Protein AF-A0A7K1G6Q5-F1 (afdb_monomer_lite)

Structure (mmCIF, N/CA/C/O backbone):
data_AF-A0A7K1G6Q5-F1
#
_entry.id   AF-A0A7K1G6Q5-F1
#
loop_
_atom_site.group_PDB
_atom_site.id
_atom_site.type_symbol
_atom_site.label_atom_id
_atom_site.label_alt_id
_atom_site.label_comp_id
_atom_site.label_asym_id
_atom_site.label_entity_id
_atom_site.label_seq_id
_atom_site.pdbx_PDB_ins_code
_atom_site.Cartn_x
_atom_site.Cartn_y
_atom_site.Cartn_z
_atom_site.occupancy
_atom_site.B_iso_or_equiv
_atom_site.auth_seq_id
_atom_site.auth_comp_id
_atom_site.auth_asym_id
_atom_site.auth_atom_id
_atom_site.pdbx_PDB_model_num
ATOM 1 N N . MET A 1 1 ? -13.515 10.019 -10.615 1.00 57.94 1 MET A N 1
ATOM 2 C CA . MET A 1 1 ? -12.622 8.848 -10.776 1.00 57.94 1 MET A CA 1
ATOM 3 C C . MET A 1 1 ? -11.415 9.187 -11.643 1.00 57.94 1 MET A C 1
ATOM 5 O O . MET A 1 1 ? -10.307 8.760 -11.333 1.00 57.94 1 MET A O 1
ATOM 9 N N . GLU A 1 2 ? -11.636 9.999 -12.683 1.00 61.19 2 GLU A N 1
ATOM 10 C CA . GLU A 1 2 ? -10.638 10.406 -13.676 1.00 61.19 2 GLU A CA 1
ATOM 11 C C . GLU A 1 2 ? -9.309 10.885 -13.096 1.00 61.19 2 GLU A C 1
ATOM 13 O O . GLU A 1 2 ? -8.302 10.373 -13.534 1.00 61.19 2 GLU A O 1
ATOM 18 N N . ASP A 1 3 ? -9.234 11.749 -12.082 1.00 70.31 3 ASP A N 1
ATOM 19 C CA . ASP A 1 3 ? -7.919 12.274 -11.648 1.00 70.31 3 ASP A CA 1
ATOM 20 C C . ASP A 1 3 ? -6.952 11.231 -11.054 1.00 70.31 3 ASP A C 1
ATOM 22 O O . ASP A 1 3 ? -5.732 11.401 -11.128 1.00 70.31 3 ASP A O 1
ATOM 26 N N . LEU A 1 4 ? -7.482 10.161 -10.444 1.00 72.62 4 LEU A N 1
ATOM 27 C CA . LEU A 1 4 ? -6.664 9.083 -9.870 1.00 72.62 4 LEU A CA 1
ATOM 28 C C . LEU A 1 4 ? -6.287 8.039 -10.931 1.00 72.62 4 LEU A C 1
ATOM 30 O O . LEU A 1 4 ? -5.155 7.557 -10.937 1.00 72.62 4 LEU A O 1
ATOM 34 N N . ILE A 1 5 ? -7.237 7.729 -11.818 1.00 75.31 5 ILE A N 1
ATOM 35 C CA . ILE A 1 5 ? -7.072 6.781 -12.929 1.00 75.31 5 ILE A CA 1
ATOM 36 C C . ILE A 1 5 ? -6.206 7.394 -14.038 1.00 75.31 5 ILE A C 1
ATOM 38 O O . ILE A 1 5 ? -5.373 6.720 -14.643 1.00 75.31 5 ILE A O 1
ATOM 42 N N . ASN A 1 6 ? -6.352 8.692 -14.288 1.00 78.25 6 ASN A N 1
ATOM 43 C CA . ASN A 1 6 ? -5.558 9.417 -15.261 1.00 78.25 6 ASN A CA 1
ATOM 44 C C . ASN A 1 6 ? -4.098 9.381 -14.820 1.00 78.25 6 ASN A C 1
ATOM 46 O O . ASN A 1 6 ? -3.723 9.773 -13.710 1.00 78.25 6 ASN A O 1
ATOM 50 N N . GLU A 1 7 ? -3.266 8.910 -15.744 1.00 84.19 7 GLU A N 1
ATOM 51 C CA . GLU A 1 7 ? -1.842 8.665 -15.548 1.00 84.19 7 GLU A CA 1
ATOM 52 C C . GLU A 1 7 ? -1.493 7.453 -14.674 1.00 84.19 7 GLU A C 1
ATOM 54 O O . GLU A 1 7 ? -0.316 7.309 -14.348 1.00 84.19 7 GLU A O 1
ATOM 59 N N . SER A 1 8 ? -2.419 6.549 -14.333 1.00 92.25 8 SER A N 1
ATOM 60 C CA . SER A 1 8 ? -2.036 5.204 -13.885 1.00 92.25 8 SER A CA 1
ATOM 61 C C . SER A 1 8 ? -1.547 4.361 -15.070 1.00 92.25 8 SER A C 1
ATOM 63 O O . SER A 1 8 ? -1.706 4.719 -16.242 1.00 92.25 8 SER A O 1
ATOM 65 N N . TYR A 1 9 ? -0.858 3.258 -14.792 1.00 96.00 9 TYR A N 1
ATOM 66 C CA . TYR A 1 9 ? -0.716 2.200 -15.785 1.00 96.00 9 TYR A CA 1
ATOM 67 C C . TYR A 1 9 ? -2.031 1.425 -15.884 1.00 96.00 9 TYR A C 1
ATOM 69 O O . TYR A 1 9 ? -2.777 1.336 -14.907 1.00 96.00 9 TYR A O 1
ATOM 77 N N . GLU A 1 10 ? -2.289 0.860 -17.060 1.00 95.81 10 GLU A N 1
ATOM 78 C CA . GLU A 1 10 ? -3.257 -0.224 -17.203 1.00 95.81 10 GLU A CA 1
ATOM 79 C C . GLU A 1 10 ? -2.768 -1.426 -16.392 1.00 95.81 10 GLU A C 1
ATOM 81 O O . GLU A 1 10 ? -1.566 -1.721 -16.369 1.00 95.81 10 GLU A O 1
ATOM 86 N N . PHE A 1 11 ? -3.697 -2.089 -15.715 1.00 96.88 11 PHE A N 1
ATOM 87 C CA . PHE A 1 11 ? -3.431 -3.243 -14.873 1.00 96.88 11 PHE A CA 1
ATOM 88 C C . PHE A 1 11 ? -4.478 -4.326 -15.123 1.00 96.88 11 PHE A C 1
ATOM 90 O O . PHE A 1 11 ? -5.583 -4.045 -1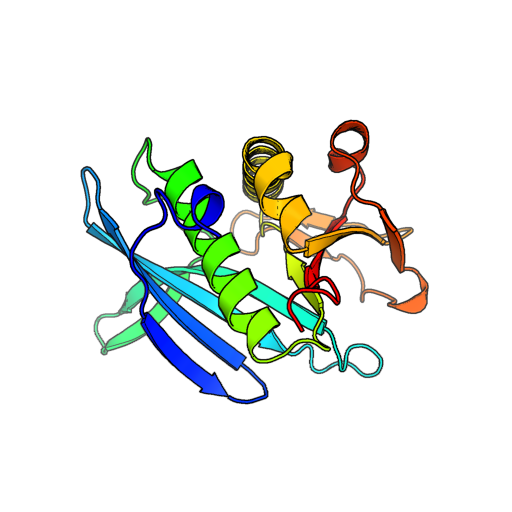5.584 1.00 96.88 11 PHE A O 1
ATOM 97 N N . GLU A 1 12 ? -4.125 -5.558 -14.789 1.00 97.38 12 GLU A N 1
ATOM 98 C CA . GLU A 1 12 ? -4.996 -6.724 -14.866 1.00 97.38 12 GLU A CA 1
ATOM 99 C C . GLU A 1 12 ? -5.100 -7.363 -13.483 1.00 97.38 12 GLU A C 1
ATOM 101 O O . GLU A 1 12 ? -4.094 -7.516 -12.786 1.00 97.38 12 GLU A O 1
ATOM 106 N N . GLN A 1 13 ? -6.308 -7.750 -13.075 1.00 96.75 13 GLN A N 1
ATOM 107 C CA . GLN A 1 13 ? -6.494 -8.595 -11.900 1.00 96.75 13 GLN A CA 1
ATOM 108 C C . GLN A 1 13 ? -6.172 -10.043 -12.282 1.00 96.75 13 GLN A C 1
ATOM 110 O O . GLN A 1 13 ? -6.939 -10.691 -12.987 1.00 96.75 13 GLN A O 1
ATOM 115 N N . VAL A 1 14 ? -5.033 -10.545 -11.810 1.00 94.94 14 VAL A N 1
ATOM 116 C CA . VAL A 1 14 ? -4.523 -11.884 -12.165 1.00 94.94 14 VAL A CA 1
ATOM 117 C C . VAL A 1 14 ? -4.897 -12.956 -11.142 1.00 94.94 14 VAL A C 1
ATOM 119 O O . VAL A 1 14 ? -4.682 -14.144 -11.369 1.00 94.94 14 VAL A O 1
ATOM 122 N N . ASP A 1 15 ? -5.418 -12.544 -9.986 1.00 92.38 15 ASP A N 1
ATOM 123 C CA . ASP A 1 15 ? -5.864 -13.432 -8.917 1.00 92.38 15 ASP A CA 1
ATOM 124 C C . ASP A 1 15 ? -6.890 -12.708 -8.044 1.00 92.38 15 ASP A C 1
ATOM 126 O O . ASP A 1 15 ? -6.672 -11.554 -7.662 1.00 92.38 15 ASP A O 1
ATOM 130 N N . ASN A 1 16 ? -7.985 -13.384 -7.708 1.00 91.56 16 ASN A N 1
ATOM 131 C CA . ASN A 1 16 ? -9.035 -12.842 -6.859 1.00 91.56 16 ASN A CA 1
ATOM 132 C C . ASN A 1 16 ? -9.608 -13.932 -5.950 1.00 91.56 16 ASN A C 1
ATOM 134 O O . ASN A 1 16 ? -10.453 -14.735 -6.348 1.00 91.56 16 ASN A O 1
ATOM 138 N N . ASN A 1 17 ? -9.132 -13.956 -4.711 1.00 90.06 17 ASN A N 1
ATOM 139 C CA . ASN A 1 17 ? -9.557 -14.872 -3.668 1.00 90.06 17 ASN A CA 1
ATOM 140 C C . ASN A 1 17 ? -9.936 -14.074 -2.404 1.00 90.06 17 ASN A C 1
ATOM 142 O O . ASN A 1 17 ? -9.280 -13.079 -2.094 1.00 90.06 17 ASN A O 1
ATOM 146 N N . PRO A 1 18 ? -10.917 -14.526 -1.597 1.00 85.94 18 PRO A N 1
ATOM 147 C CA . PRO A 1 18 ? -11.271 -13.870 -0.331 1.00 85.94 1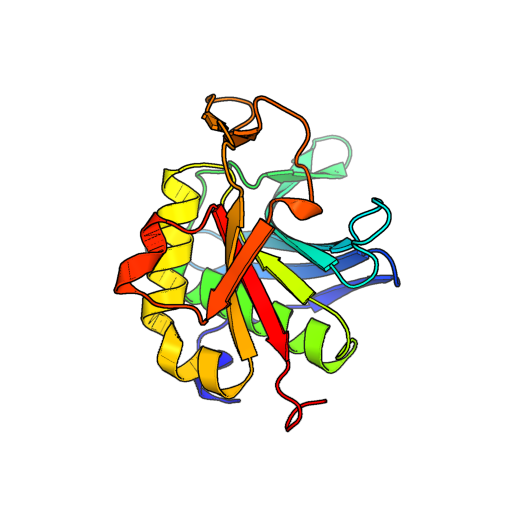8 PRO A CA 1
ATOM 148 C C . PRO A 1 18 ? -10.104 -13.611 0.640 1.00 85.94 18 PRO A C 1
ATOM 150 O O . PRO A 1 18 ? -10.203 -12.753 1.515 1.00 85.94 18 PRO A O 1
ATOM 153 N N . LEU A 1 19 ? -9.008 -14.368 0.533 1.00 92.12 19 LEU A N 1
ATOM 154 C CA . LEU A 1 19 ? -7.813 -14.200 1.365 1.00 92.12 19 LEU A CA 1
ATOM 155 C C . LEU A 1 19 ? -6.708 -13.382 0.689 1.00 92.12 19 LEU A C 1
ATOM 157 O O . LEU A 1 19 ? -5.821 -12.874 1.380 1.00 92.12 19 LEU A O 1
ATOM 161 N N . HIS A 1 20 ? -6.714 -13.286 -0.640 1.00 93.69 20 HIS A N 1
ATOM 162 C CA . HIS A 1 20 ? -5.703 -12.549 -1.384 1.00 93.69 20 HIS A CA 1
ATOM 163 C C . HIS A 1 20 ? -6.168 -12.144 -2.785 1.00 93.69 20 HIS A C 1
ATOM 165 O O . HIS A 1 20 ? -6.783 -12.925 -3.498 1.00 93.69 20 HIS A O 1
ATOM 171 N N . THR A 1 21 ? -5.763 -10.956 -3.216 1.00 96.81 21 THR A N 1
ATOM 172 C CA . THR A 1 21 ? -6.003 -10.436 -4.567 1.00 96.81 21 THR A CA 1
ATOM 173 C C . THR A 1 21 ? -4.680 -9.952 -5.146 1.00 96.81 21 THR A C 1
ATOM 175 O O . THR A 1 21 ? -3.851 -9.390 -4.420 1.00 96.81 21 THR A O 1
ATOM 178 N N . LYS A 1 22 ? -4.448 -10.173 -6.441 1.00 96.75 22 LYS A N 1
ATOM 179 C CA . LYS A 1 22 ? -3.242 -9.709 -7.135 1.00 96.75 22 LYS A CA 1
ATOM 180 C C . LYS A 1 22 ? -3.611 -8.918 -8.377 1.00 96.75 22 LYS A C 1
ATOM 182 O O . LYS A 1 22 ? -4.496 -9.316 -9.130 1.00 96.75 22 LYS A O 1
ATOM 187 N N . TYR A 1 23 ? -2.861 -7.849 -8.603 1.00 97.81 23 TYR A N 1
ATOM 188 C CA . TYR A 1 23 ? -2.929 -7.057 -9.823 1.00 97.81 23 TYR A CA 1
ATOM 189 C C . TYR A 1 23 ? -1.548 -6.954 -10.440 1.00 97.81 23 TYR A C 1
ATOM 191 O O . TYR A 1 23 ? -0.594 -6.631 -9.729 1.00 97.81 23 TYR A O 1
ATOM 199 N N . ASP A 1 24 ? -1.463 -7.156 -11.747 1.00 97.38 24 ASP A N 1
ATOM 200 C CA . ASP A 1 24 ? -0.232 -6.995 -12.505 1.00 97.38 24 ASP A CA 1
ATOM 201 C C . ASP A 1 24 ? -0.322 -5.803 -13.438 1.00 97.38 24 ASP A C 1
ATOM 203 O O . ASP A 1 24 ? -1.363 -5.509 -14.020 1.00 97.38 24 ASP A O 1
ATOM 207 N N . PHE A 1 25 ? 0.797 -5.107 -13.587 1.00 97.44 25 PHE A N 1
ATOM 208 C CA . PHE A 1 25 ? 0.936 -4.043 -14.564 1.00 97.44 25 PHE A CA 1
ATOM 209 C C . PHE A 1 25 ? 2.372 -3.960 -15.065 1.00 97.44 25 PHE A C 1
ATOM 211 O O . PHE A 1 25 ? 3.333 -4.341 -14.387 1.00 97.44 25 PHE A O 1
ATOM 218 N N . LEU A 1 26 ? 2.525 -3.409 -16.264 1.00 96.56 26 LEU A N 1
ATOM 219 C CA . LEU A 1 26 ? 3.829 -3.194 -16.870 1.00 96.56 26 LEU A CA 1
ATOM 220 C C . LEU A 1 26 ? 4.246 -1.732 -16.704 1.00 96.56 26 LEU A C 1
ATOM 222 O O . LEU A 1 26 ? 3.690 -0.841 -17.346 1.00 96.56 26 LEU A O 1
ATOM 226 N N . SER A 1 27 ? 5.258 -1.481 -15.870 1.00 95.81 27 SER A N 1
ATOM 227 C CA . SER A 1 27 ? 5.900 -0.165 -15.791 1.00 95.81 27 SER A CA 1
ATOM 228 C C . SER A 1 27 ? 6.717 0.063 -17.062 1.00 95.81 27 SER A C 1
ATOM 230 O O . SER A 1 27 ? 7.691 -0.648 -17.317 1.00 95.81 27 SER A O 1
ATOM 232 N N . LYS A 1 28 ? 6.293 1.036 -17.875 1.00 93.50 28 LYS A N 1
ATOM 233 C CA . LYS A 1 28 ? 6.897 1.373 -19.171 1.00 93.50 28 LYS A CA 1
ATOM 234 C C . LYS A 1 28 ? 7.642 2.705 -19.066 1.00 93.50 28 LYS A C 1
ATOM 236 O O . LYS A 1 28 ? 7.024 3.754 -18.903 1.00 93.50 28 LYS A O 1
ATOM 241 N N . GLY A 1 29 ? 8.963 2.651 -19.191 1.00 90.38 29 GLY A N 1
ATOM 242 C CA . GLY A 1 29 ? 9.850 3.810 -19.298 1.00 90.38 29 GLY A CA 1
ATOM 243 C C . GLY A 1 29 ? 11.042 3.468 -20.186 1.00 90.38 29 GLY A C 1
ATOM 244 O O . GLY A 1 29 ? 10.860 2.893 -21.254 1.00 90.38 29 GLY A O 1
ATOM 245 N N . GLU A 1 30 ? 12.263 3.754 -19.730 1.00 91.69 30 GLU A N 1
ATOM 246 C CA . GLU A 1 30 ? 13.489 3.257 -20.384 1.00 91.69 30 GLU A CA 1
ATOM 247 C C . GLU A 1 30 ? 13.549 1.721 -20.386 1.00 91.69 30 GLU A C 1
ATOM 249 O O . GLU A 1 30 ? 14.168 1.110 -21.255 1.00 91.69 30 GLU A O 1
ATOM 254 N N . LYS A 1 31 ? 12.881 1.096 -19.409 1.00 92.56 31 LYS A N 1
ATOM 255 C CA . LYS A 1 31 ? 12.716 -0.350 -19.277 1.00 92.56 31 LYS A CA 1
ATOM 256 C C . LYS A 1 31 ? 11.240 -0.716 -19.194 1.00 92.56 31 LYS A C 1
ATOM 258 O O . LYS A 1 31 ? 10.408 0.085 -18.756 1.00 92.56 31 LYS A O 1
ATOM 263 N N . GLN A 1 32 ? 10.945 -1.962 -19.544 1.00 93.75 32 GLN A N 1
ATOM 264 C CA . GLN A 1 32 ? 9.670 -2.608 -19.256 1.00 93.75 32 GLN A CA 1
ATOM 265 C C . GLN A 1 32 ? 9.841 -3.480 -18.011 1.00 93.75 32 GLN A C 1
ATOM 267 O O . GLN A 1 32 ? 10.581 -4.459 -18.041 1.00 93.75 32 GLN A O 1
ATOM 272 N N . ILE A 1 33 ? 9.215 -3.084 -16.903 1.00 94.25 33 ILE A N 1
ATOM 273 C CA . ILE A 1 33 ? 9.388 -3.735 -15.600 1.00 94.25 33 ILE A CA 1
ATOM 274 C C . ILE A 1 33 ? 8.028 -4.276 -15.149 1.00 94.25 33 ILE A C 1
ATOM 276 O O . ILE A 1 33 ? 7.153 -3.471 -14.808 1.00 94.25 33 ILE A O 1
ATOM 280 N N . PRO A 1 34 ? 7.819 -5.605 -15.143 1.00 95.12 34 PRO A N 1
ATOM 281 C CA . PRO A 1 34 ? 6.587 -6.188 -14.635 1.00 95.12 34 PRO A CA 1
ATOM 282 C C . PRO A 1 34 ? 6.508 -5.980 -13.121 1.00 95.12 34 PRO A C 1
ATOM 284 O O . PRO A 1 34 ? 7.479 -6.184 -12.382 1.00 95.12 34 PRO A O 1
ATOM 287 N N . LYS A 1 35 ? 5.352 -5.520 -12.652 1.00 95.94 35 LYS A N 1
ATOM 288 C CA . LYS A 1 35 ? 5.101 -5.201 -11.248 1.00 95.94 35 LYS A CA 1
ATOM 289 C C . LYS A 1 35 ? 3.795 -5.834 -10.805 1.00 95.94 35 LYS A C 1
ATOM 291 O O . LYS A 1 35 ? 2.841 -5.877 -11.573 1.00 95.94 35 LYS A O 1
ATOM 296 N N . ARG A 1 36 ? 3.770 -6.268 -9.547 1.00 96.38 36 ARG A N 1
ATOM 297 C CA . ARG A 1 36 ? 2.601 -6.870 -8.906 1.00 96.38 36 ARG A CA 1
ATOM 298 C C . ARG A 1 36 ? 2.223 -6.083 -7.668 1.00 96.38 36 ARG A C 1
ATOM 300 O O . ARG A 1 36 ? 3.086 -5.775 -6.843 1.00 96.38 36 ARG A O 1
ATOM 307 N N . ILE A 1 37 ? 0.937 -5.796 -7.533 1.00 96.75 37 ILE A N 1
ATOM 308 C CA . ILE A 1 37 ? 0.294 -5.443 -6.273 1.00 96.75 37 ILE A CA 1
ATOM 309 C C . ILE A 1 37 ? -0.269 -6.735 -5.689 1.00 96.75 37 ILE A C 1
ATOM 311 O O . ILE A 1 37 ? -0.960 -7.477 -6.381 1.00 96.75 37 ILE A O 1
ATOM 315 N N . ALA A 1 38 ? 0.024 -7.009 -4.423 1.00 96.00 38 ALA A N 1
ATOM 316 C CA . ALA A 1 38 ? -0.521 -8.140 -3.690 1.00 96.00 38 ALA A CA 1
ATOM 317 C C . ALA A 1 38 ? -1.259 -7.621 -2.455 1.00 96.00 38 ALA A C 1
ATOM 319 O O . ALA A 1 38 ? -0.650 -7.038 -1.557 1.00 96.00 38 ALA A O 1
ATOM 320 N N . ILE A 1 39 ? -2.567 -7.852 -2.417 1.00 97.38 39 ILE A N 1
ATOM 321 C CA . ILE A 1 39 ? -3.428 -7.556 -1.277 1.00 97.38 39 ILE A CA 1
ATOM 322 C C . ILE A 1 39 ? -3.644 -8.863 -0.531 1.00 97.38 39 ILE A C 1
ATOM 324 O O . ILE A 1 39 ? -4.114 -9.831 -1.122 1.00 97.38 39 ILE A O 1
ATOM 328 N N . ARG A 1 40 ? -3.261 -8.931 0.744 1.00 96.88 40 ARG A N 1
ATOM 329 C CA . ARG A 1 40 ? -3.325 -10.172 1.534 1.00 96.88 40 ARG A CA 1
ATOM 330 C C . ARG A 1 40 ? -4.017 -9.942 2.858 1.00 96.88 40 ARG A C 1
ATOM 332 O O . ARG A 1 40 ? -3.635 -9.038 3.595 1.00 96.88 40 ARG A O 1
ATOM 339 N N . LYS A 1 41 ? -4.994 -10.780 3.181 1.00 97.19 41 LYS A N 1
ATOM 340 C CA . LYS A 1 41 ? -5.699 -10.720 4.458 1.00 97.19 41 LYS A CA 1
ATOM 341 C C . LYS A 1 41 ? -4.750 -11.027 5.615 1.00 97.19 41 LYS A C 1
ATOM 343 O O . LYS A 1 41 ? -3.937 -11.948 5.517 1.00 97.19 41 LYS A O 1
ATOM 348 N N . TYR A 1 42 ? -4.868 -10.286 6.713 1.00 94.75 42 TYR A N 1
ATOM 349 C CA . TYR A 1 42 ? -4.169 -10.644 7.945 1.00 94.75 42 TYR A CA 1
ATOM 350 C C . TYR A 1 42 ? -4.806 -11.900 8.566 1.00 94.75 42 TYR A C 1
ATOM 352 O O . TYR A 1 42 ? -6.026 -11.944 8.720 1.00 94.75 42 TYR A O 1
ATOM 360 N N . PRO A 1 43 ? -4.017 -12.931 8.923 1.00 92.94 43 PRO A N 1
ATOM 361 C CA . PRO A 1 43 ? -4.553 -14.149 9.533 1.00 92.94 43 PRO A CA 1
ATOM 362 C C . PRO A 1 43 ? -4.844 -14.008 11.035 1.00 92.94 43 PRO A C 1
ATOM 364 O O . PRO A 1 43 ? -5.408 -14.922 11.629 1.00 92.94 43 PRO A O 1
ATOM 367 N N . GLN A 1 44 ? -4.414 -12.916 11.675 1.00 90.50 44 GLN A N 1
ATOM 368 C CA . GLN A 1 44 ? -4.544 -12.737 13.120 1.00 90.50 44 GLN A CA 1
ATOM 369 C C . GLN A 1 44 ? -5.998 -12.424 13.531 1.00 90.50 44 GLN A C 1
ATOM 371 O O . GLN A 1 44 ? -6.648 -11.610 12.869 1.00 90.50 44 GLN A O 1
ATOM 376 N N . PRO A 1 45 ? -6.494 -12.998 14.646 1.00 89.75 45 PRO A N 1
ATOM 377 C CA . PRO A 1 45 ? -7.775 -12.606 15.236 1.00 89.75 45 PRO A CA 1
ATOM 378 C C . PRO A 1 45 ? -7.835 -11.104 15.542 1.00 89.75 45 PRO A C 1
ATOM 380 O O . PRO A 1 45 ? -6.833 -10.510 15.943 1.00 89.75 45 PRO A O 1
ATOM 383 N N . GLY A 1 46 ? -9.004 -10.493 15.353 1.00 89.81 46 GLY A N 1
ATOM 384 C CA . GLY A 1 46 ? -9.218 -9.051 15.513 1.00 89.81 46 GLY A CA 1
ATOM 385 C C . GLY A 1 46 ? -8.803 -8.210 14.298 1.00 89.81 46 GLY A C 1
ATOM 386 O O . GLY A 1 46 ? -9.019 -6.996 14.289 1.00 89.81 46 GLY A O 1
ATOM 387 N N . LEU A 1 47 ? -8.22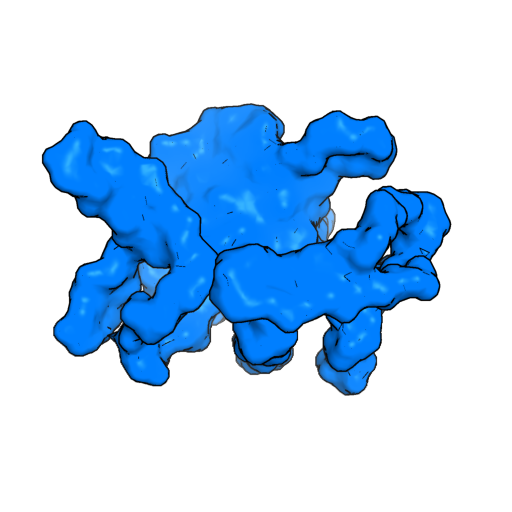4 -8.831 13.262 1.00 93.56 47 LEU A N 1
ATOM 388 C CA . LEU A 1 47 ? -7.836 -8.187 12.005 1.00 93.56 47 LEU A CA 1
ATOM 389 C C . LEU A 1 47 ? -8.643 -8.702 10.799 1.00 93.56 47 LEU A C 1
ATOM 391 O O . LEU A 1 47 ? -8.201 -8.597 9.658 1.00 93.56 47 LEU A O 1
ATOM 395 N N . GLU A 1 48 ? -9.861 -9.207 11.010 1.00 94.88 48 GLU A N 1
ATOM 396 C CA . GLU A 1 48 ? -10.683 -9.871 9.984 1.00 94.88 48 GLU A CA 1
ATOM 397 C C . GLU A 1 48 ? -11.059 -8.960 8.808 1.00 94.88 48 GLU A C 1
ATOM 399 O O . GLU A 1 48 ? -11.377 -9.449 7.720 1.00 94.88 48 GLU A O 1
ATOM 404 N N . ARG A 1 49 ? -11.045 -7.642 9.025 1.00 96.06 49 ARG A N 1
ATOM 405 C CA . ARG A 1 49 ? -11.288 -6.625 7.994 1.00 96.06 49 ARG A CA 1
ATOM 406 C C . ARG A 1 49 ? -10.002 -6.113 7.351 1.00 96.06 49 ARG A C 1
ATOM 408 O O . ARG A 1 49 ? -10.084 -5.417 6.346 1.00 96.06 49 ARG A O 1
ATOM 415 N N . TYR A 1 50 ? -8.835 -6.410 7.914 1.00 97.25 50 TYR A N 1
ATOM 416 C CA . TYR A 1 50 ? -7.578 -5.809 7.492 1.00 97.25 50 TYR A CA 1
ATOM 417 C C . TYR A 1 50 ? -6.870 -6.658 6.439 1.00 97.25 50 TYR A C 1
ATOM 419 O O . TYR A 1 50 ? -6.754 -7.882 6.548 1.00 97.25 50 TYR A O 1
ATOM 427 N N . TYR A 1 51 ? -6.306 -5.969 5.456 1.00 98.12 51 TYR A N 1
ATOM 428 C CA . TYR A 1 51 ? -5.482 -6.554 4.412 1.00 98.12 51 TYR A CA 1
ATOM 429 C C . TYR A 1 51 ? -4.216 -5.725 4.242 1.00 98.12 51 TYR A C 1
ATOM 431 O O . TYR A 1 51 ? -4.259 -4.499 4.243 1.00 98.12 51 TYR A O 1
ATOM 439 N N . ASN A 1 52 ? -3.081 -6.385 4.069 1.00 96.88 52 ASN A N 1
ATOM 440 C CA . ASN A 1 52 ? -1.837 -5.741 3.696 1.00 96.88 52 ASN A CA 1
ATOM 441 C C . ASN A 1 52 ? -1.817 -5.445 2.194 1.00 96.88 52 ASN A C 1
ATOM 443 O O . ASN A 1 52 ? -1.975 -6.366 1.398 1.00 96.88 52 ASN A O 1
ATOM 447 N N . LEU 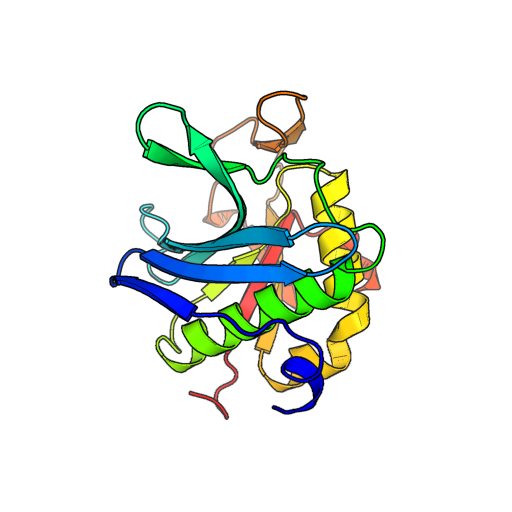A 1 53 ? -1.586 -4.184 1.822 1.00 97.12 53 LEU A N 1
ATOM 448 C CA . LEU A 1 53 ? -1.331 -3.748 0.450 1.00 97.12 53 LEU A CA 1
ATOM 449 C C . LEU A 1 53 ? 0.185 -3.679 0.213 1.00 97.12 53 LEU A C 1
ATOM 451 O O . LEU A 1 53 ? 0.838 -2.692 0.566 1.00 97.12 53 LEU A O 1
ATOM 455 N N . GLY A 1 54 ? 0.740 -4.725 -0.396 1.00 94.19 54 GLY A N 1
ATOM 456 C CA . GLY A 1 54 ? 2.136 -4.783 -0.830 1.00 94.19 54 GLY A CA 1
ATOM 457 C C . GLY A 1 54 ? 2.272 -4.580 -2.338 1.00 94.19 54 GLY A C 1
ATOM 458 O O . GLY A 1 54 ? 1.363 -4.906 -3.100 1.00 94.19 54 GLY A O 1
ATOM 459 N N . PHE A 1 55 ? 3.417 -4.071 -2.798 1.00 94.12 55 PHE A N 1
ATOM 460 C CA . PHE A 1 55 ? 3.749 -4.084 -4.224 1.00 94.12 55 PHE A CA 1
ATOM 461 C C . PHE A 1 55 ? 5.255 -4.179 -4.468 1.00 94.12 55 PHE A C 1
ATOM 463 O O . PHE A 1 55 ? 6.062 -3.693 -3.673 1.00 94.12 55 PHE A O 1
ATOM 470 N N . GLY A 1 56 ? 5.637 -4.760 -5.602 1.00 93.38 56 GLY A N 1
ATOM 471 C CA . GLY A 1 56 ? 7.039 -4.930 -5.967 1.00 93.38 56 GLY A CA 1
ATOM 472 C C . GLY A 1 56 ? 7.235 -5.325 -7.423 1.00 93.38 56 GLY A C 1
ATOM 473 O O . GLY A 1 56 ? 6.281 -5.417 -8.195 1.00 93.38 56 GLY A O 1
ATOM 474 N N . ASN A 1 57 ? 8.494 -5.538 -7.799 1.00 94.25 57 ASN A N 1
ATOM 475 C CA . ASN A 1 57 ? 8.840 -6.064 -9.119 1.00 94.25 57 ASN A CA 1
ATOM 476 C C . ASN A 1 57 ? 8.626 -7.575 -9.141 1.00 94.25 57 ASN A C 1
ATOM 478 O O . ASN A 1 57 ? 8.971 -8.249 -8.168 1.00 94.25 57 ASN A O 1
ATOM 482 N N . ILE A 1 58 ? 8.126 -8.087 -10.261 1.00 93.56 58 ILE A N 1
ATOM 483 C CA . ILE A 1 58 ? 8.031 -9.523 -10.513 1.00 93.56 58 ILE A CA 1
ATOM 484 C C . ILE A 1 58 ? 9.378 -10.008 -11.051 1.00 93.56 58 ILE A C 1
ATOM 486 O O . ILE A 1 58 ? 9.930 -9.423 -11.983 1.00 93.56 58 ILE A O 1
ATOM 490 N N . PHE A 1 59 ? 9.895 -11.081 -10.465 1.00 88.19 59 PHE A N 1
ATOM 491 C CA . PHE A 1 59 ? 11.055 -11.817 -10.949 1.00 88.19 59 PHE A CA 1
ATOM 492 C C . PHE A 1 59 ? 10.646 -13.255 -11.204 1.00 88.19 59 PHE A C 1
ATOM 494 O O . PHE A 1 59 ? 10.034 -13.884 -10.344 1.00 88.19 59 PHE A O 1
ATOM 501 N N . ILE A 1 60 ? 11.016 -13.770 -12.368 1.00 84.44 60 ILE A N 1
ATOM 502 C CA . ILE A 1 60 ? 10.829 -15.171 -12.726 1.00 84.44 60 ILE A CA 1
ATOM 503 C C . ILE A 1 60 ? 12.213 -15.801 -12.712 1.00 84.44 60 ILE A C 1
ATOM 505 O O . ILE A 1 60 ? 13.115 -15.332 -13.411 1.00 84.44 60 ILE A O 1
ATOM 509 N N . ASP A 1 61 ? 12.410 -16.806 -11.864 1.00 85.81 61 ASP A N 1
ATOM 510 C CA . ASP A 1 61 ? 13.679 -17.520 -11.819 1.00 85.81 61 ASP A CA 1
ATOM 511 C C . ASP A 1 61 ? 13.847 -18.459 -13.029 1.00 85.81 61 ASP A C 1
ATOM 513 O O . ASP A 1 61 ? 12.952 -18.642 -13.857 1.00 85.81 61 ASP A O 1
ATOM 517 N N . LYS A 1 62 ? 15.018 -19.092 -13.134 1.00 86.81 62 LYS A N 1
ATOM 518 C CA . LYS A 1 62 ? 15.334 -20.033 -14.224 1.00 86.81 62 LYS A CA 1
ATOM 519 C C . LYS A 1 62 ? 14.411 -21.261 -14.291 1.00 86.81 62 LYS A C 1
ATOM 521 O O . LYS A 1 62 ? 14.415 -21.948 -15.306 1.00 86.81 62 LYS A O 1
ATOM 526 N N . ASN A 1 63 ? 13.677 -21.558 -13.219 1.00 86.81 63 ASN A N 1
ATOM 527 C CA . ASN A 1 63 ? 12.739 -22.673 -13.129 1.00 86.81 63 ASN A CA 1
ATOM 528 C C . ASN A 1 63 ? 11.290 -22.226 -13.395 1.00 86.81 63 ASN A C 1
ATOM 530 O O . ASN A 1 63 ? 10.379 -23.045 -13.296 1.00 86.81 63 ASN A O 1
ATOM 534 N N . GLY A 1 64 ? 11.063 -20.946 -13.710 1.00 81.00 64 GLY A N 1
ATOM 535 C CA . GLY A 1 64 ? 9.729 -20.385 -13.906 1.00 81.00 64 GLY A CA 1
ATOM 536 C C . GLY A 1 64 ? 9.009 -20.013 -12.608 1.00 81.00 64 GLY A C 1
ATOM 537 O O . GLY A 1 64 ? 7.815 -19.731 -12.645 1.00 81.00 64 GLY A O 1
ATOM 538 N N . ILE A 1 65 ? 9.694 -20.012 -11.459 1.00 80.56 65 ILE A N 1
ATOM 539 C CA . ILE A 1 65 ? 9.088 -19.649 -10.176 1.00 80.56 65 ILE A CA 1
ATOM 540 C C . ILE A 1 65 ? 9.048 -18.127 -10.060 1.00 80.56 65 ILE A C 1
ATOM 542 O O . ILE A 1 65 ? 10.077 -17.448 -10.098 1.00 80.56 65 ILE A O 1
ATOM 546 N N . GLU A 1 66 ? 7.840 -17.594 -9.895 1.00 82.00 66 GLU A N 1
ATOM 547 C CA . GLU A 1 66 ? 7.617 -16.171 -9.675 1.00 82.00 66 GLU A CA 1
ATOM 548 C C . GLU A 1 66 ? 7.915 -15.768 -8.228 1.00 82.00 66 GLU A C 1
ATOM 550 O O . GLU A 1 66 ? 7.474 -16.401 -7.266 1.00 82.00 66 GLU A O 1
ATOM 555 N N . SER A 1 67 ? 8.597 -14.640 -8.069 1.00 83.38 67 SER A N 1
ATOM 556 C CA . SER A 1 67 ? 8.795 -13.963 -6.793 1.00 83.38 67 SER A CA 1
ATOM 557 C C . SER A 1 67 ? 8.535 -12.469 -6.944 1.00 83.38 67 SER A C 1
ATOM 559 O O . SER A 1 67 ? 8.737 -11.883 -8.008 1.00 83.38 67 SER A O 1
ATOM 561 N N . ILE A 1 68 ? 8.066 -11.839 -5.868 1.00 86.31 68 ILE A N 1
ATOM 562 C CA . ILE A 1 68 ? 7.897 -10.389 -5.808 1.00 86.31 68 ILE A CA 1
ATOM 563 C C . ILE A 1 68 ? 9.023 -9.847 -4.938 1.00 86.31 68 ILE A C 1
ATOM 565 O O . ILE A 1 68 ? 9.158 -10.257 -3.788 1.00 86.31 68 ILE A O 1
ATOM 569 N N . SER A 1 69 ? 9.803 -8.902 -5.460 1.00 83.62 69 SER A N 1
ATOM 570 C CA . SER A 1 69 ? 10.741 -8.142 -4.633 1.00 83.62 69 SER A CA 1
ATOM 571 C C . SER A 1 69 ? 10.249 -6.717 -4.455 1.00 83.62 69 SER A C 1
ATOM 573 O O . SER A 1 69 ? 10.342 -5.868 -5.350 1.00 83.62 69 SER A O 1
ATOM 575 N N . ASP A 1 70 ? 9.782 -6.437 -3.246 1.00 78.12 70 ASP A N 1
ATOM 576 C CA . ASP A 1 70 ? 9.531 -5.084 -2.762 1.00 78.12 70 ASP A CA 1
ATOM 577 C C . ASP A 1 70 ? 10.813 -4.371 -2.300 1.00 78.12 70 ASP A C 1
ATOM 579 O O . ASP A 1 70 ? 10.743 -3.219 -1.877 1.00 78.12 70 ASP A O 1
ATOM 583 N N . MET A 1 71 ? 11.988 -4.999 -2.445 1.00 78.12 71 MET A N 1
ATOM 584 C CA . MET A 1 71 ? 13.319 -4.438 -2.172 1.00 78.12 71 MET A CA 1
ATOM 585 C C . MET A 1 71 ? 14.061 -4.015 -3.444 1.00 78.12 71 MET A C 1
ATOM 587 O O . MET A 1 71 ? 15.003 -3.224 -3.362 1.00 78.12 71 MET A O 1
ATOM 591 N N . SER A 1 72 ? 13.577 -4.428 -4.622 1.00 78.25 72 SER A N 1
ATOM 592 C CA . SER A 1 72 ? 14.170 -4.080 -5.916 1.00 78.25 72 SER A CA 1
ATOM 593 C C . SER A 1 72 ? 14.437 -2.577 -6.057 1.00 78.25 72 SER A C 1
ATOM 595 O O . SER A 1 72 ? 13.594 -1.725 -5.727 1.00 78.25 72 SER A O 1
ATOM 597 N N . ARG A 1 73 ? 15.636 -2.268 -6.560 1.00 78.81 73 ARG A N 1
ATOM 598 C CA . ARG A 1 73 ? 16.066 -0.924 -6.970 1.00 78.81 73 ARG A CA 1
ATOM 599 C C . ARG A 1 73 ? 15.919 -0.707 -8.476 1.00 78.81 73 ARG A C 1
ATOM 601 O O . ARG A 1 73 ? 16.041 0.431 -8.915 1.00 78.81 73 ARG A O 1
ATOM 608 N N . ASP A 1 74 ? 15.612 -1.757 -9.237 1.00 83.88 74 ASP A N 1
ATOM 609 C CA . ASP A 1 74 ? 15.398 -1.669 -10.677 1.00 83.88 74 ASP A CA 1
ATOM 610 C C . ASP A 1 74 ? 14.030 -1.041 -10.961 1.00 83.88 74 ASP A C 1
ATOM 612 O O . ASP A 1 74 ? 12.987 -1.681 -10.836 1.00 83.88 74 ASP A O 1
ATOM 616 N N . ASN A 1 75 ? 14.024 0.259 -11.234 1.00 86.25 75 ASN A N 1
ATOM 617 C CA . ASN A 1 75 ? 12.827 1.053 -11.484 1.00 86.25 75 ASN A CA 1
ATOM 618 C C . ASN A 1 75 ? 13.123 2.089 -12.571 1.00 86.25 75 ASN A C 1
ATOM 620 O O . ASN A 1 75 ? 14.272 2.493 -12.754 1.00 86.25 75 ASN A O 1
ATOM 624 N N . ASN A 1 76 ? 12.082 2.566 -13.250 1.00 90.38 76 ASN A N 1
ATOM 625 C CA . ASN A 1 76 ? 12.207 3.695 -14.162 1.00 90.38 76 ASN A CA 1
ATOM 626 C C . ASN A 1 76 ? 12.393 4.997 -13.354 1.00 90.38 76 ASN A C 1
ATOM 628 O O . ASN A 1 76 ? 11.735 5.226 -12.339 1.00 90.38 76 ASN A O 1
ATOM 632 N N . LYS A 1 77 ? 13.309 5.874 -13.787 1.00 84.62 77 LYS A N 1
ATOM 633 C CA . LYS A 1 77 ? 13.748 7.047 -13.001 1.00 84.62 77 LYS A CA 1
ATOM 634 C C . LYS A 1 77 ? 12.618 8.033 -12.664 1.00 84.62 77 LYS A C 1
ATOM 636 O O . LYS A 1 77 ? 12.626 8.624 -11.587 1.00 84.62 77 LYS A O 1
ATOM 641 N N . ASN A 1 78 ? 11.645 8.186 -13.561 1.00 85.25 78 ASN A N 1
ATOM 642 C CA . ASN A 1 78 ? 10.622 9.236 -13.491 1.00 85.25 78 ASN A CA 1
ATOM 643 C C . ASN A 1 78 ? 9.185 8.702 -13.384 1.00 85.25 78 ASN A C 1
ATOM 645 O O . ASN A 1 78 ? 8.242 9.474 -13.514 1.00 85.25 78 ASN A O 1
ATOM 649 N N . ASP A 1 79 ? 8.988 7.403 -13.136 1.00 91.06 79 ASP A N 1
ATOM 650 C CA . ASP A 1 79 ? 7.647 6.802 -13.163 1.00 91.06 79 ASP A CA 1
ATOM 651 C C . ASP A 1 79 ? 7.052 6.518 -11.779 1.00 91.06 79 ASP A C 1
ATOM 653 O O . ASP A 1 79 ? 5.908 6.084 -11.667 1.00 91.06 79 ASP A O 1
ATOM 657 N N . LYS A 1 80 ? 7.796 6.805 -10.709 1.00 89.00 80 LYS A N 1
ATOM 658 C CA . LYS A 1 80 ? 7.384 6.536 -9.328 1.00 89.00 80 LYS A CA 1
ATOM 659 C C . LYS A 1 80 ? 5.977 7.058 -9.002 1.00 89.00 80 LYS A C 1
ATOM 661 O O . LYS A 1 80 ? 5.217 6.363 -8.332 1.00 89.00 80 LYS A O 1
ATOM 666 N N . ASN A 1 81 ? 5.634 8.276 -9.430 1.00 88.69 81 ASN A N 1
ATOM 667 C CA . ASN A 1 81 ? 4.310 8.851 -9.159 1.00 88.69 81 ASN A CA 1
ATOM 668 C C . ASN A 1 81 ? 3.206 8.063 -9.871 1.00 88.69 81 ASN A C 1
ATOM 670 O O . ASN A 1 81 ? 2.203 7.737 -9.247 1.00 88.69 81 ASN A O 1
ATOM 674 N N . LYS A 1 82 ? 3.432 7.692 -11.134 1.00 92.44 82 LYS A N 1
ATOM 675 C CA . LYS A 1 82 ? 2.529 6.864 -11.938 1.00 92.44 82 LYS A CA 1
ATOM 676 C C . LYS A 1 82 ? 2.380 5.450 -11.363 1.00 92.44 82 LYS A C 1
ATOM 678 O O . LYS A 1 82 ? 1.265 4.950 -11.242 1.00 92.44 82 LYS A O 1
ATOM 683 N N . VAL A 1 83 ? 3.472 4.841 -10.895 1.00 93.94 83 VAL A N 1
ATOM 684 C CA . VAL A 1 83 ? 3.440 3.573 -10.143 1.00 93.94 83 VAL A CA 1
ATOM 685 C C . VAL A 1 83 ? 2.570 3.700 -8.893 1.00 93.94 83 VAL A C 1
ATOM 687 O O . VAL A 1 83 ? 1.689 2.874 -8.685 1.00 93.94 83 VAL A O 1
ATOM 690 N N . LEU A 1 84 ? 2.766 4.738 -8.073 1.00 92.94 84 LEU A N 1
ATOM 691 C CA . LEU A 1 84 ? 1.972 4.923 -6.854 1.00 92.94 84 LEU A CA 1
ATOM 692 C C . LEU A 1 84 ? 0.498 5.226 -7.150 1.00 92.94 84 LEU A C 1
ATOM 694 O O . LEU A 1 84 ? -0.361 4.655 -6.488 1.00 92.94 84 LEU A O 1
ATOM 698 N N . LYS A 1 85 ? 0.189 6.034 -8.173 1.00 93.31 85 LYS A N 1
ATOM 699 C CA . LYS A 1 85 ? -1.189 6.214 -8.666 1.00 93.31 85 LYS A CA 1
ATOM 700 C C . LYS A 1 85 ? -1.823 4.883 -9.073 1.00 93.31 85 LYS A C 1
ATOM 702 O O . LYS A 1 85 ? -2.961 4.615 -8.705 1.00 93.31 85 LYS A O 1
ATOM 707 N N . THR A 1 86 ? -1.070 4.019 -9.755 1.00 95.88 86 THR A N 1
ATOM 708 C CA . THR A 1 86 ? -1.528 2.669 -10.131 1.00 95.88 86 THR A CA 1
ATOM 709 C C . THR A 1 86 ? -1.840 1.826 -8.897 1.00 95.88 86 THR A C 1
ATOM 711 O O . THR A 1 86 ? -2.906 1.226 -8.826 1.00 95.88 86 THR A O 1
ATOM 714 N N . VAL A 1 87 ? -0.972 1.853 -7.879 1.00 96.12 87 VAL A N 1
ATOM 715 C CA . VAL A 1 87 ? -1.210 1.168 -6.595 1.00 96.12 87 VAL A CA 1
ATOM 716 C C . VAL A 1 87 ? -2.487 1.678 -5.917 1.00 96.12 87 VAL A C 1
ATOM 718 O O . VAL A 1 87 ? -3.298 0.870 -5.472 1.00 96.12 87 VAL A O 1
ATOM 721 N N . PHE A 1 88 ? -2.706 2.996 -5.865 1.00 95.62 88 PHE A N 1
ATOM 722 C CA . PHE A 1 88 ? -3.925 3.572 -5.284 1.00 95.62 88 PHE A CA 1
ATOM 723 C C . PHE A 1 88 ? -5.182 3.279 -6.114 1.00 95.62 88 PHE A C 1
ATOM 725 O O . PHE A 1 88 ? -6.258 3.113 -5.550 1.00 95.62 88 PHE A O 1
ATOM 732 N N . THR A 1 89 ? -5.050 3.160 -7.434 1.00 95.56 89 THR A N 1
ATOM 733 C CA . THR A 1 89 ? -6.157 2.767 -8.316 1.00 95.56 89 THR A CA 1
ATOM 734 C C . THR A 1 89 ? -6.539 1.303 -8.099 1.00 95.56 89 THR A C 1
ATOM 736 O O . THR A 1 89 ? -7.715 1.002 -7.945 1.00 95.56 89 THR A O 1
ATOM 739 N N . CYS A 1 90 ? -5.564 0.399 -7.964 1.00 97.00 90 CYS A N 1
ATOM 740 C CA . CYS A 1 90 ? -5.825 -1.001 -7.603 1.00 97.00 90 CYS A CA 1
ATOM 741 C C . CYS A 1 90 ? -6.429 -1.129 -6.192 1.00 97.00 90 CYS A C 1
ATOM 743 O O . CYS A 1 90 ? -7.267 -1.989 -5.939 1.00 97.00 90 CYS A O 1
ATOM 745 N N . ALA A 1 91 ? -6.016 -0.263 -5.258 1.00 97.12 91 ALA A N 1
ATOM 746 C CA . ALA A 1 91 ? -6.623 -0.182 -3.931 1.00 97.12 91 ALA A CA 1
ATOM 747 C C . ALA A 1 91 ? -8.101 0.241 -4.004 1.00 97.12 91 ALA A C 1
ATOM 749 O O . ALA A 1 91 ? -8.921 -0.303 -3.265 1.00 97.12 91 ALA A O 1
ATOM 750 N N . LEU A 1 92 ? -8.439 1.176 -4.900 1.00 95.62 92 LEU A N 1
ATOM 751 C CA . LEU A 1 92 ? -9.819 1.599 -5.143 1.00 95.62 92 LEU A CA 1
ATOM 752 C C . LEU A 1 92 ? -10.641 0.459 -5.741 1.00 95.62 92 LEU A C 1
ATOM 754 O O . LEU A 1 92 ? -11.725 0.182 -5.242 1.00 95.62 92 LEU A O 1
ATOM 758 N N . ASP A 1 93 ? -10.108 -0.219 -6.756 1.00 95.69 93 ASP A N 1
ATOM 759 C CA . ASP A 1 93 ? -10.752 -1.367 -7.403 1.00 95.69 93 ASP A CA 1
ATOM 760 C C . ASP A 1 93 ? -11.070 -2.485 -6.391 1.00 95.69 93 ASP A C 1
ATOM 762 O O . ASP A 1 93 ? -12.220 -2.908 -6.242 1.00 95.69 93 ASP A O 1
ATOM 766 N N . PHE A 1 94 ? -10.082 -2.870 -5.575 1.00 97.12 94 PHE A N 1
ATOM 767 C CA . PHE A 1 94 ? -10.281 -3.852 -4.509 1.00 97.12 94 PHE A CA 1
ATOM 768 C C . PHE A 1 94 ? -11.330 -3.403 -3.484 1.00 97.12 94 PHE A C 1
ATOM 770 O O . PHE A 1 94 ? -12.223 -4.169 -3.131 1.00 97.12 94 PHE A O 1
ATOM 777 N N . LEU A 1 95 ? -11.238 -2.170 -2.981 1.00 96.81 95 LEU A N 1
ATOM 778 C CA . LEU A 1 95 ? -12.168 -1.704 -1.955 1.00 96.81 95 LEU A CA 1
ATOM 779 C C . LEU A 1 95 ? -13.583 -1.465 -2.502 1.00 96.81 95 LEU A C 1
ATOM 781 O O . LEU A 1 95 ? -14.529 -1.591 -1.737 1.00 96.81 95 LEU A O 1
ATOM 785 N N . SER A 1 96 ? -13.745 -1.211 -3.802 1.00 94.06 96 SER A N 1
ATOM 786 C CA . SER A 1 96 ? -15.064 -1.113 -4.450 1.00 94.06 96 SER A CA 1
ATOM 787 C C . SER A 1 96 ? -15.769 -2.471 -4.521 1.00 94.06 96 SER A C 1
ATOM 789 O O . SER A 1 96 ? -16.988 -2.546 -4.434 1.00 94.06 96 SER A O 1
ATOM 791 N N . THR A 1 97 ? -15.013 -3.567 -4.637 1.00 93.31 97 THR A N 1
ATOM 792 C CA . THR A 1 97 ? -15.570 -4.935 -4.622 1.00 93.31 97 THR A CA 1
ATOM 793 C C . THR A 1 97 ? -15.639 -5.540 -3.219 1.00 93.31 97 THR A C 1
ATOM 795 O O . THR A 1 97 ? -16.387 -6.487 -2.983 1.00 93.31 97 THR A O 1
ATOM 798 N N . SER A 1 98 ? -14.881 -4.988 -2.267 1.00 95.06 98 SER A N 1
ATOM 799 C CA . SER A 1 98 ? -14.810 -5.430 -0.870 1.00 95.06 98 SER A CA 1
ATOM 800 C C . SER A 1 98 ? -14.955 -4.252 0.116 1.00 95.06 98 SER A C 1
ATOM 802 O O . SER A 1 98 ? -14.042 -4.015 0.919 1.00 95.06 98 SER A O 1
ATOM 804 N N . PRO A 1 99 ? -16.104 -3.541 0.126 1.00 95.81 99 PRO A N 1
ATOM 805 C CA . PRO A 1 99 ? -16.281 -2.233 0.781 1.00 95.81 99 PRO A CA 1
ATOM 806 C C . PRO A 1 99 ? -16.147 -2.215 2.306 1.00 95.81 99 PRO A C 1
ATOM 808 O O . PRO A 1 99 ? -15.961 -1.161 2.914 1.00 95.81 99 PRO A O 1
ATOM 811 N N . ASN A 1 100 ? -16.221 -3.380 2.949 1.00 95.69 100 ASN A N 1
ATOM 812 C CA . ASN A 1 100 ? -16.042 -3.510 4.395 1.00 95.69 100 ASN A CA 1
ATOM 813 C C . ASN A 1 100 ? -14.575 -3.715 4.812 1.00 95.69 100 ASN A C 1
ATOM 815 O O . ASN A 1 100 ? -14.287 -3.788 6.011 1.00 95.69 100 ASN A O 1
ATOM 819 N N . SER A 1 101 ? -13.650 -3.821 3.857 1.00 97.50 101 SER A N 1
ATOM 820 C CA . SER A 1 101 ? -12.231 -4.074 4.117 1.00 97.50 101 SER A CA 1
ATOM 821 C C . SER A 1 101 ? -11.448 -2.799 4.440 1.00 97.50 101 SER A C 1
ATOM 823 O O . SER A 1 101 ? -11.853 -1.688 4.110 1.00 97.50 101 S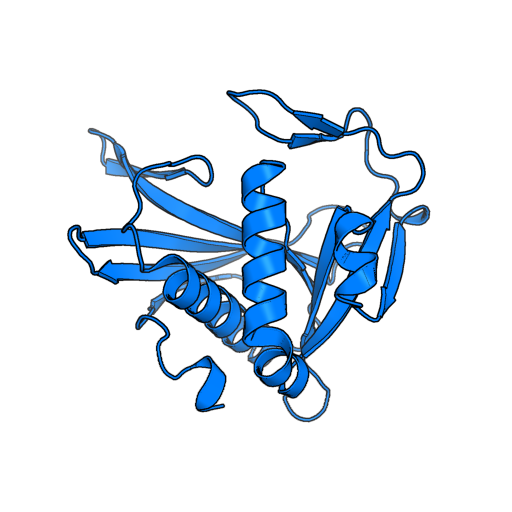ER A O 1
ATOM 825 N N . ILE A 1 102 ? -10.294 -2.980 5.078 1.00 98.12 102 ILE A N 1
ATOM 826 C CA . ILE A 1 102 ? -9.339 -1.936 5.445 1.00 98.12 102 ILE A CA 1
ATOM 827 C C . ILE A 1 102 ? -7.979 -2.326 4.867 1.00 98.12 102 ILE A C 1
ATOM 829 O O . ILE A 1 102 ? -7.402 -3.341 5.258 1.00 98.12 102 ILE A O 1
ATOM 833 N N . LEU A 1 103 ? -7.443 -1.526 3.948 1.00 98.50 103 LEU A N 1
ATOM 834 C CA . LEU A 1 103 ? -6.096 -1.744 3.416 1.00 98.50 103 LEU A CA 1
ATOM 835 C C . LEU A 1 103 ? -5.061 -1.071 4.313 1.00 98.50 103 LEU A C 1
ATOM 837 O O . LEU A 1 103 ? -5.184 0.118 4.582 1.00 98.50 103 LEU A O 1
ATOM 841 N N . THR A 1 104 ? -4.017 -1.788 4.728 1.00 97.50 104 THR A N 1
ATOM 842 C CA . THR A 1 104 ? -2.831 -1.229 5.388 1.00 97.50 104 THR A CA 1
ATOM 843 C C . THR A 1 104 ? -1.710 -1.026 4.374 1.00 97.50 104 THR A C 1
ATOM 845 O O . THR A 1 104 ? -1.441 -1.881 3.533 1.00 97.50 104 THR A O 1
ATOM 848 N N . PHE A 1 105 ? -1.023 0.111 4.461 1.00 95.56 105 PHE A N 1
ATOM 849 C CA . PHE A 1 105 ? 0.019 0.503 3.523 1.00 95.56 105 PHE A CA 1
ATOM 850 C C . PHE A 1 105 ? 1.236 1.070 4.249 1.00 95.56 105 PHE A C 1
ATOM 852 O O . PHE A 1 105 ? 1.158 2.044 5.006 1.00 95.56 105 PHE A O 1
ATOM 859 N N . PHE A 1 106 ? 2.391 0.459 4.007 1.00 93.94 106 PHE A N 1
ATOM 860 C CA . PHE A 1 106 ? 3.677 0.889 4.537 1.00 93.94 106 PHE A CA 1
ATOM 861 C C . PHE A 1 106 ? 4.803 0.409 3.615 1.00 93.94 106 PHE A C 1
ATOM 863 O O . PHE A 1 106 ? 4.707 -0.639 2.995 1.00 93.94 106 PHE A O 1
ATOM 870 N N . GLY A 1 107 ? 5.891 1.177 3.508 1.00 90.25 107 GLY A N 1
ATOM 871 C CA . GLY A 1 107 ? 7.108 0.683 2.855 1.00 90.25 107 GLY A CA 1
ATOM 872 C C . GLY A 1 107 ? 7.929 -0.226 3.765 1.00 90.25 107 GLY A C 1
ATOM 873 O O . GLY A 1 107 ? 7.985 0.036 4.967 1.00 90.25 107 GLY A O 1
ATOM 874 N N . ASN A 1 108 ? 8.611 -1.211 3.177 1.00 88.44 108 ASN A N 1
ATOM 875 C CA . ASN A 1 108 ? 9.491 -2.159 3.876 1.00 88.44 108 ASN A CA 1
ATOM 876 C C . ASN A 1 108 ? 10.862 -1.592 4.248 1.00 88.44 108 ASN A C 1
ATOM 878 O O . ASN A 1 108 ? 11.574 -2.193 5.029 1.00 88.44 108 ASN A O 1
ATOM 882 N N . THR A 1 109 ? 11.222 -0.402 3.775 1.00 89.81 109 THR A N 1
ATOM 883 C CA . THR A 1 109 ? 12.384 0.358 4.268 1.00 89.81 109 THR A CA 1
ATOM 884 C C . THR A 1 109 ? 11.934 1.735 4.717 1.00 89.81 109 THR A C 1
ATOM 886 O O . THR A 1 109 ? 10.890 2.220 4.263 1.00 89.81 109 THR A O 1
ATOM 889 N N . SER A 1 110 ? 12.688 2.407 5.583 1.00 89.44 110 SER A N 1
ATOM 890 C CA . SER A 1 110 ? 12.385 3.793 5.966 1.00 89.44 110 SER A CA 1
ATOM 891 C C . SER A 1 110 ? 12.373 4.712 4.742 1.00 89.44 110 SER A C 1
ATOM 893 O O . SER A 1 110 ? 11.484 5.556 4.594 1.00 89.44 110 SER A O 1
ATOM 895 N N . ALA A 1 111 ? 13.291 4.474 3.798 1.00 88.38 111 ALA A N 1
ATOM 896 C CA . ALA A 1 111 ? 13.347 5.187 2.527 1.00 88.38 111 ALA A CA 1
ATOM 897 C C . ALA A 1 111 ? 12.078 4.974 1.683 1.00 88.38 111 ALA A C 1
ATOM 899 O O . ALA A 1 111 ? 11.461 5.955 1.263 1.00 88.38 111 ALA A O 1
ATOM 900 N N . LYS A 1 112 ? 11.639 3.721 1.473 1.00 88.81 112 LYS A N 1
ATOM 901 C CA . LYS A 1 112 ? 10.406 3.419 0.718 1.00 88.81 112 LYS A CA 1
ATOM 902 C C . LYS A 1 112 ? 9.168 3.942 1.430 1.00 88.81 112 LYS A C 1
ATOM 904 O O . LYS A 1 112 ? 8.286 4.512 0.802 1.00 88.81 112 LYS A O 1
ATOM 909 N N . HIS A 1 113 ? 9.130 3.837 2.750 1.00 92.81 113 HIS A N 1
ATOM 910 C CA . HIS A 1 113 ? 8.013 4.326 3.540 1.00 92.81 113 HIS A CA 1
ATOM 911 C C . HIS A 1 113 ? 7.859 5.853 3.429 1.00 92.81 113 HIS A C 1
ATOM 913 O O . HIS A 1 113 ? 6.756 6.349 3.201 1.00 92.81 113 HIS A O 1
ATOM 919 N N . ARG A 1 114 ? 8.966 6.610 3.480 1.00 90.88 114 ARG A N 1
ATOM 920 C CA . ARG A 1 114 ? 8.969 8.055 3.191 1.00 90.88 114 ARG A CA 1
ATOM 921 C C . ARG A 1 114 ? 8.548 8.344 1.749 1.00 90.88 114 ARG A C 1
ATOM 923 O O . ARG A 1 114 ? 7.743 9.237 1.505 1.00 90.88 114 ARG A O 1
ATOM 930 N N . LEU A 1 115 ? 9.077 7.578 0.799 1.00 89.44 115 LEU A N 1
ATOM 931 C CA . LEU A 1 115 ? 8.794 7.689 -0.630 1.00 89.44 115 LEU A CA 1
ATOM 932 C C . LEU A 1 115 ? 7.297 7.506 -0.934 1.00 89.44 115 LEU A C 1
ATOM 934 O O . LEU A 1 115 ? 6.756 8.269 -1.737 1.00 89.44 115 LEU A O 1
ATOM 938 N N . TYR A 1 116 ? 6.646 6.549 -0.269 1.00 91.88 116 TYR A N 1
ATOM 939 C CA . TYR A 1 116 ? 5.212 6.274 -0.363 1.00 91.88 116 TYR A CA 1
ATOM 940 C C . TYR A 1 116 ? 4.383 7.387 0.273 1.00 91.88 116 TYR A C 1
ATOM 942 O O . TYR A 1 116 ? 3.454 7.873 -0.361 1.00 91.88 116 TYR A O 1
ATOM 950 N N . LYS A 1 117 ? 4.763 7.868 1.466 1.00 92.38 117 LYS A N 1
ATOM 951 C CA . LYS A 1 117 ? 4.116 9.023 2.116 1.00 92.38 117 LYS A CA 1
ATOM 952 C C . LYS A 1 117 ? 4.168 10.283 1.252 1.00 92.38 117 LYS A C 1
ATOM 954 O O . LYS A 1 117 ? 3.165 10.969 1.124 1.00 92.38 117 LYS A O 1
ATOM 959 N N . MET A 1 118 ? 5.305 10.564 0.612 1.00 90.31 118 MET A N 1
ATOM 960 C CA . MET A 1 118 ? 5.411 11.678 -0.338 1.00 90.31 118 MET A CA 1
ATOM 961 C C . MET A 1 118 ? 4.464 11.501 -1.529 1.00 90.31 118 MET A C 1
ATOM 963 O O . MET A 1 118 ? 3.812 12.454 -1.931 1.00 90.31 118 MET A O 1
ATOM 967 N N . GLY A 1 119 ? 4.377 10.290 -2.088 1.00 90.19 119 GLY A N 1
ATOM 968 C CA . GLY A 1 119 ? 3.457 10.015 -3.192 1.00 90.19 119 GLY A CA 1
ATOM 969 C C . GLY A 1 119 ? 1.989 10.123 -2.783 1.00 90.19 119 GLY A C 1
ATOM 970 O O . GLY A 1 119 ? 1.208 10.689 -3.538 1.00 90.19 119 GLY A O 1
ATOM 971 N N . LEU A 1 120 ? 1.632 9.659 -1.582 1.00 92.75 120 LEU A N 1
ATOM 972 C CA . LEU A 1 120 ? 0.307 9.870 -1.002 1.00 92.75 120 LEU A CA 1
ATOM 973 C C . LEU A 1 120 ? 0.007 11.367 -0.870 1.00 92.75 120 LEU A C 1
ATOM 975 O O . LEU A 1 120 ? -0.996 11.819 -1.400 1.00 92.75 120 LEU A O 1
ATOM 979 N N . ASN A 1 121 ? 0.899 12.143 -0.248 1.00 93.06 121 ASN A N 1
ATOM 980 C CA . ASN A 1 121 ? 0.714 13.587 -0.064 1.00 93.06 121 ASN A CA 1
ATOM 981 C C . ASN A 1 121 ? 0.533 14.332 -1.393 1.00 93.06 121 ASN A C 1
ATOM 983 O O . ASN A 1 121 ? -0.334 15.192 -1.497 1.00 93.06 121 ASN A O 1
ATOM 987 N N . ASN A 1 122 ? 1.311 13.974 -2.417 1.00 90.31 122 ASN A N 1
ATOM 988 C CA . ASN A 1 122 ? 1.211 14.587 -3.743 1.00 90.31 122 ASN A CA 1
ATOM 989 C C . ASN A 1 122 ? -0.127 14.309 -4.443 1.00 90.31 122 ASN A C 1
ATOM 991 O O . ASN A 1 122 ? -0.507 15.060 -5.331 1.00 90.31 122 ASN A O 1
ATOM 995 N N . ASN A 1 123 ? -0.815 13.228 -4.072 1.00 89.44 123 ASN A N 1
ATOM 996 C CA . ASN A 1 123 ? -2.093 12.823 -4.658 1.00 89.44 123 ASN A CA 1
ATOM 997 C C . ASN A 1 123 ? -3.245 12.925 -3.646 1.00 89.44 123 ASN A C 1
ATOM 999 O O . ASN A 1 123 ? -4.329 12.407 -3.902 1.00 89.44 123 ASN A O 1
ATOM 1003 N N . LEU A 1 124 ? -3.022 13.559 -2.490 1.00 92.56 124 LEU A N 1
ATOM 1004 C CA . LEU A 1 124 ? -3.931 13.461 -1.352 1.00 92.56 124 LEU A CA 1
ATOM 1005 C C . LEU A 1 124 ? -5.320 13.997 -1.686 1.00 92.56 124 LEU A C 1
ATOM 1007 O O . LEU A 1 124 ? -6.296 13.309 -1.423 1.00 92.56 124 LEU A O 1
ATOM 1011 N N . ALA A 1 125 ? -5.395 15.157 -2.343 1.00 90.88 125 ALA A N 1
ATOM 1012 C CA . ALA A 1 125 ? -6.662 15.766 -2.742 1.00 90.88 125 ALA A CA 1
ATOM 1013 C C . ALA A 1 125 ? -7.511 14.828 -3.618 1.00 90.88 125 ALA A C 1
ATOM 1015 O O . ALA A 1 125 ? -8.720 14.734 -3.437 1.00 90.88 125 ALA A O 1
ATOM 1016 N N . SER A 1 126 ? -6.881 14.092 -4.539 1.00 90.31 126 SER A N 1
ATOM 1017 C CA . SER A 1 126 ? -7.576 13.127 -5.394 1.00 90.31 126 SER A CA 1
ATOM 1018 C C . SER A 1 126 ? -7.952 11.853 -4.634 1.00 90.31 126 SER A C 1
ATOM 1020 O O . SER A 1 126 ? -9.043 11.331 -4.827 1.00 90.31 126 SER A O 1
ATOM 1022 N N . ILE A 1 127 ? -7.071 11.344 -3.770 1.00 92.56 127 ILE A N 1
ATOM 1023 C CA . ILE A 1 127 ? -7.269 10.093 -3.018 1.00 92.56 127 ILE A CA 1
ATOM 1024 C C . ILE A 1 127 ? -8.344 10.272 -1.935 1.00 92.56 127 ILE A C 1
ATOM 1026 O O . ILE A 1 127 ? -9.212 9.414 -1.779 1.00 92.56 127 ILE A O 1
ATOM 1030 N N . GLU A 1 128 ? -8.348 11.403 -1.228 1.00 94.06 128 GLU A N 1
ATOM 1031 C CA . GLU A 1 128 ? -9.336 11.719 -0.190 1.00 94.06 128 GLU A CA 1
ATOM 1032 C C . GLU A 1 128 ? -10.756 11.850 -0.737 1.00 94.06 128 GLU A C 1
ATOM 1034 O O . GLU A 1 128 ? -11.699 11.777 0.043 1.00 94.06 128 GLU A O 1
ATOM 1039 N N . ASN A 1 129 ? -10.949 11.983 -2.052 1.00 93.06 129 ASN A N 1
ATOM 1040 C CA . ASN A 1 129 ? -12.284 11.937 -2.643 1.00 93.06 129 ASN A CA 1
ATOM 1041 C C . ASN A 1 129 ? -12.926 10.550 -2.521 1.00 93.06 129 ASN A C 1
ATOM 1043 O O . ASN A 1 129 ? -14.137 10.487 -2.349 1.00 93.06 129 ASN A O 1
ATOM 1047 N N . TYR A 1 130 ? -12.137 9.471 -2.533 1.00 94.25 130 TYR A N 1
ATOM 1048 C CA . TYR A 1 130 ? -12.642 8.088 -2.536 1.00 94.25 130 TYR A CA 1
ATOM 1049 C C . TYR A 1 130 ? -12.435 7.365 -1.207 1.00 94.25 130 TYR A C 1
ATOM 1051 O O . TYR A 1 130 ? -13.212 6.476 -0.859 1.00 94.25 130 TYR A O 1
ATOM 1059 N N . PHE A 1 131 ? -11.396 7.738 -0.457 1.00 96.69 131 PHE A N 1
ATOM 1060 C CA . PHE A 1 131 ? -10.997 7.011 0.742 1.00 96.69 131 PHE A CA 1
ATOM 1061 C C . PHE A 1 131 ? -11.172 7.821 2.023 1.00 96.69 131 PHE A C 1
ATOM 1063 O O . PHE A 1 131 ? -10.920 9.026 2.075 1.00 96.69 131 PHE A O 1
ATOM 1070 N N . ILE A 1 132 ? -11.512 7.113 3.095 1.00 97.62 132 ILE A N 1
ATOM 1071 C CA . ILE A 1 132 ? -11.227 7.522 4.466 1.00 97.62 132 ILE A CA 1
ATOM 1072 C C . ILE A 1 132 ? -9.799 7.063 4.766 1.00 97.62 132 ILE A C 1
ATOM 1074 O O . ILE A 1 132 ? -9.501 5.867 4.749 1.00 97.62 132 ILE A O 1
ATOM 1078 N N . ILE A 1 133 ? -8.907 8.019 5.027 1.00 98.00 133 ILE A N 1
ATOM 1079 C CA . ILE A 1 133 ? -7.481 7.755 5.245 1.00 98.00 133 ILE A CA 1
ATOM 1080 C C . ILE A 1 133 ? -7.142 8.003 6.712 1.00 98.00 133 ILE A C 1
ATOM 1082 O O . ILE A 1 133 ? -7.336 9.109 7.222 1.00 98.00 133 ILE A O 1
ATOM 1086 N N . LYS A 1 134 ? -6.580 7.000 7.391 1.00 98.25 134 LYS A N 1
ATOM 1087 C CA . LYS A 1 134 ? -6.083 7.145 8.771 1.00 98.25 134 LYS A CA 1
ATOM 1088 C C . LYS A 1 134 ? -4.615 6.760 8.859 1.00 98.25 134 LYS A C 1
ATOM 1090 O O . LYS A 1 134 ? -4.152 5.857 8.164 1.00 98.25 134 LYS A O 1
ATOM 1095 N N . GLY A 1 135 ? -3.876 7.437 9.727 1.00 97.62 135 GLY A N 1
ATOM 1096 C CA . GLY A 1 135 ? -2.541 7.022 10.137 1.00 97.62 135 GLY A CA 1
ATOM 1097 C C . GLY A 1 135 ? -2.604 6.173 11.403 1.00 97.62 135 GLY A C 1
ATOM 1098 O O . GLY A 1 135 ? -3.261 6.567 12.365 1.00 97.62 135 GLY A O 1
ATOM 1099 N N . GLY A 1 136 ? -1.925 5.025 11.391 1.00 96.69 136 GLY A N 1
ATOM 1100 C CA . GLY A 1 136 ? -1.786 4.135 12.541 1.00 96.69 136 GLY A CA 1
ATOM 1101 C C . GLY A 1 136 ? -0.467 4.372 13.272 1.00 96.69 136 GLY A C 1
ATOM 1102 O O . GLY A 1 136 ? 0.599 4.419 12.645 1.00 96.69 136 GLY A O 1
ATOM 1103 N N . ILE A 1 137 ? -0.539 4.520 14.591 1.00 95.56 137 ILE A N 1
ATOM 1104 C CA . ILE A 1 137 ? 0.597 4.666 15.502 1.00 95.56 137 ILE A CA 1
ATOM 1105 C C . ILE A 1 137 ? 0.577 3.474 16.451 1.00 95.56 137 ILE A C 1
ATOM 1107 O O . ILE A 1 137 ? -0.421 3.219 17.112 1.00 95.56 137 ILE A O 1
ATOM 1111 N N . ILE A 1 138 ? 1.678 2.738 16.521 1.00 93.12 138 ILE A N 1
ATOM 1112 C CA . ILE A 1 138 ? 1.823 1.581 17.402 1.00 93.12 138 ILE A CA 1
ATOM 1113 C C . ILE A 1 138 ? 2.695 2.022 18.573 1.00 93.12 138 ILE A C 1
ATOM 1115 O O . ILE A 1 138 ? 3.900 2.242 18.403 1.00 93.12 138 ILE A O 1
ATOM 1119 N N . LYS A 1 139 ? 2.090 2.188 19.755 1.00 88.75 139 LYS A N 1
ATOM 1120 C CA . LYS A 1 139 ? 2.824 2.614 20.954 1.00 88.75 139 LYS A CA 1
ATOM 1121 C C . LYS A 1 139 ? 3.930 1.624 21.304 1.00 88.75 139 LYS A C 1
ATOM 1123 O O . LYS A 1 139 ? 3.760 0.414 21.181 1.00 88.75 139 LYS A O 1
ATOM 1128 N N . ASP A 1 140 ? 5.068 2.164 21.730 1.00 86.75 140 ASP A N 1
ATOM 1129 C CA . ASP A 1 140 ? 6.259 1.419 22.160 1.00 86.75 140 ASP A CA 1
ATOM 1130 C C . ASP A 1 140 ? 6.878 0.487 21.103 1.00 86.75 140 ASP A C 1
ATOM 1132 O O . ASP A 1 140 ? 7.799 -0.280 21.407 1.00 86.75 140 ASP A O 1
ATOM 1136 N N . LEU A 1 141 ? 6.433 0.571 19.843 1.00 88.75 141 LEU A N 1
ATOM 1137 C CA . LEU A 1 141 ? 6.977 -0.248 18.772 1.00 88.75 141 LEU A CA 1
ATOM 1138 C C . LEU A 1 141 ? 8.405 0.179 18.440 1.00 88.75 141 LEU A C 1
ATOM 1140 O O . LEU A 1 141 ? 8.660 1.279 17.947 1.00 88.75 141 LEU A O 1
ATOM 1144 N N . LYS A 1 142 ? 9.342 -0.747 18.627 1.00 88.94 142 LYS A N 1
ATOM 1145 C CA . LYS A 1 142 ? 10.712 -0.604 18.135 1.00 88.94 142 LYS A CA 1
ATOM 1146 C C . LYS A 1 142 ? 10.833 -1.323 16.801 1.00 88.94 142 LYS A C 1
ATOM 1148 O O . LYS A 1 142 ? 10.572 -2.519 16.728 1.00 88.94 142 LYS A O 1
ATOM 1153 N N . ILE A 1 143 ? 11.245 -0.597 15.767 1.00 89.56 143 ILE A N 1
ATOM 1154 C CA . ILE A 1 143 ? 11.542 -1.153 14.445 1.00 89.56 143 ILE A CA 1
ATOM 1155 C C . ILE A 1 143 ? 13.060 -1.255 14.300 1.00 89.56 143 ILE A C 1
ATOM 1157 O O . ILE A 1 143 ? 13.775 -0.297 14.589 1.00 89.56 143 ILE A O 1
ATOM 1161 N N . ILE A 1 144 ? 13.533 -2.415 13.858 1.00 91.69 144 ILE A N 1
ATOM 1162 C CA . ILE A 1 144 ? 14.900 -2.624 13.375 1.00 91.69 144 ILE A CA 1
ATOM 1163 C C . ILE A 1 144 ? 14.868 -2.648 11.847 1.00 91.69 144 ILE A C 1
ATOM 1165 O O . ILE A 1 144 ? 13.890 -3.115 11.272 1.00 91.69 144 ILE A O 1
ATOM 1169 N N . GLU A 1 145 ? 15.885 -2.102 11.186 1.00 91.75 145 GLU A N 1
ATOM 1170 C CA . GLU A 1 145 ? 15.961 -2.089 9.723 1.00 91.75 145 GLU A CA 1
ATOM 1171 C C . GLU A 1 145 ? 17.308 -2.622 9.250 1.00 91.75 145 GLU A C 1
ATOM 1173 O O . GLU A 1 145 ? 18.356 -2.076 9.603 1.00 91.75 145 GLU A O 1
ATOM 1178 N N . ASN A 1 146 ? 17.259 -3.667 8.425 1.00 89.19 146 ASN A N 1
ATOM 1179 C CA . ASN A 1 146 ? 18.430 -4.356 7.900 1.00 89.19 146 ASN A CA 1
ATOM 1180 C C . ASN A 1 146 ? 18.380 -4.361 6.363 1.00 89.19 146 ASN A C 1
ATOM 1182 O O . ASN A 1 146 ? 17.320 -4.189 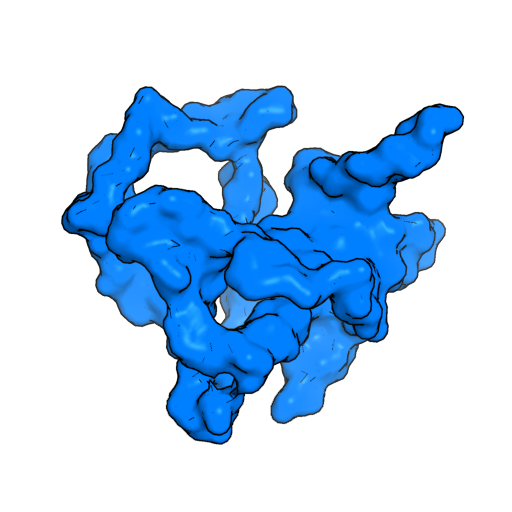5.761 1.00 89.19 146 ASN A O 1
ATOM 1186 N N . LEU A 1 147 ? 19.527 -4.561 5.706 1.00 82.06 147 LEU A N 1
ATOM 1187 C CA . LEU A 1 147 ? 19.598 -4.557 4.237 1.00 82.06 147 LEU A CA 1
ATOM 1188 C C . LEU A 1 147 ? 18.856 -5.735 3.588 1.00 82.06 147 LEU A C 1
ATOM 1190 O O . LEU A 1 147 ? 18.352 -5.576 2.478 1.00 82.06 147 LEU A O 1
ATOM 1194 N N . GLU A 1 148 ? 18.806 -6.880 4.270 1.00 81.62 148 GLU A N 1
ATOM 1195 C CA . GLU A 1 148 ? 18.194 -8.119 3.775 1.00 81.62 148 GLU A CA 1
ATOM 1196 C C . GLU A 1 148 ? 16.678 -8.118 4.003 1.00 81.62 148 GLU A C 1
ATOM 1198 O O . GLU A 1 148 ? 15.911 -8.216 3.048 1.00 81.62 148 GLU A O 1
ATOM 1203 N N . ASP A 1 149 ? 16.250 -7.899 5.249 1.00 80.69 149 ASP A N 1
ATOM 1204 C CA . ASP A 1 149 ? 14.847 -8.065 5.661 1.00 80.69 149 ASP A CA 1
ATOM 1205 C C . ASP A 1 149 ? 14.037 -6.761 5.700 1.00 80.69 149 ASP A C 1
ATOM 1207 O O . ASP A 1 149 ? 12.844 -6.765 6.020 1.00 80.69 149 ASP A O 1
ATOM 1211 N N . GLY A 1 150 ? 14.680 -5.620 5.434 1.00 87.19 150 GLY A N 1
ATOM 1212 C CA . GLY A 1 150 ? 14.068 -4.310 5.616 1.00 87.19 150 GLY A CA 1
ATOM 1213 C C . GLY A 1 150 ? 13.676 -4.055 7.076 1.00 87.19 150 GLY A C 1
ATOM 1214 O O . GLY A 1 150 ? 14.373 -4.454 8.008 1.00 87.19 150 GLY A O 1
ATOM 1215 N N . LYS A 1 151 ? 12.568 -3.338 7.272 1.00 89.75 151 LYS A N 1
ATOM 1216 C CA . LYS A 1 151 ? 11.992 -2.975 8.567 1.00 89.75 151 LYS A CA 1
ATOM 1217 C C . LYS A 1 151 ? 11.253 -4.158 9.174 1.00 89.75 151 LYS A C 1
ATOM 1219 O O . LYS A 1 151 ? 10.233 -4.581 8.640 1.00 89.75 151 LYS A O 1
ATOM 1224 N N . GLN A 1 152 ? 11.689 -4.576 10.353 1.00 88.12 152 GLN A N 1
ATOM 1225 C CA . GLN A 1 152 ? 11.041 -5.599 11.160 1.00 88.12 152 GLN A CA 1
ATOM 1226 C C . GLN A 1 152 ? 10.699 -5.048 12.549 1.00 88.12 152 GLN A C 1
ATOM 1228 O O . GLN A 1 152 ? 11.483 -4.289 13.132 1.00 88.12 152 GLN A O 1
ATOM 1233 N N . PRO A 1 153 ? 9.531 -5.390 13.112 1.00 88.62 153 PRO A N 1
ATOM 1234 C CA . PRO A 1 153 ? 9.235 -5.058 14.494 1.00 88.62 153 PRO A CA 1
ATOM 1235 C C . PRO A 1 153 ? 10.114 -5.911 15.427 1.00 88.62 153 PRO A C 1
ATOM 1237 O O . PRO A 1 153 ? 10.279 -7.110 15.228 1.00 88.62 153 PRO A O 1
ATOM 1240 N N . LYS A 1 154 ? 10.683 -5.304 16.474 1.00 89.56 154 LYS A N 1
ATOM 1241 C CA . LYS A 1 154 ? 11.519 -6.002 17.471 1.00 89.56 154 LYS A CA 1
ATOM 1242 C C . LYS A 1 154 ? 10.698 -6.913 18.400 1.00 89.56 154 LYS A C 1
ATOM 1244 O O . LYS A 1 154 ? 11.257 -7.734 19.121 1.00 89.56 154 LYS A O 1
ATOM 1249 N N . SER A 1 155 ? 9.382 -6.739 18.417 1.00 87.00 155 SER A N 1
ATOM 1250 C CA . SER A 1 155 ? 8.433 -7.495 19.229 1.00 87.00 155 SER A CA 1
ATOM 1251 C C . SER A 1 155 ? 7.169 -7.780 18.427 1.00 87.00 155 SER A C 1
ATOM 1253 O O . SER A 1 155 ? 6.902 -7.123 17.421 1.00 87.00 155 SER A O 1
ATOM 1255 N N . ILE A 1 156 ? 6.363 -8.726 18.905 1.00 86.06 156 ILE A N 1
ATOM 1256 C CA . ILE A 1 156 ? 5.011 -8.943 18.383 1.00 86.06 156 ILE A CA 1
ATOM 1257 C C . ILE A 1 156 ? 4.225 -7.631 18.507 1.00 86.06 156 ILE A C 1
ATOM 1259 O O . ILE A 1 156 ? 4.334 -6.925 19.513 1.00 86.06 156 ILE A O 1
ATOM 1263 N N . ILE A 1 157 ? 3.481 -7.285 17.456 1.00 87.44 157 ILE A N 1
ATOM 1264 C CA . ILE A 1 157 ? 2.609 -6.112 17.450 1.00 87.44 157 ILE A CA 1
ATOM 1265 C C . ILE A 1 157 ? 1.360 -6.452 18.255 1.00 87.44 157 ILE A C 1
ATOM 1267 O O . ILE A 1 157 ? 0.637 -7.390 17.924 1.00 87.44 157 ILE A O 1
ATOM 1271 N N . ASP A 1 158 ? 1.118 -5.667 19.295 1.00 88.62 158 ASP A N 1
ATOM 1272 C CA . ASP A 1 158 ? -0.112 -5.705 20.070 1.00 88.62 158 ASP A CA 1
ATOM 1273 C C . ASP A 1 158 ? -1.154 -4.803 19.397 1.00 88.62 158 ASP A C 1
ATOM 1275 O O . ASP A 1 158 ? -0.973 -3.584 19.311 1.00 88.62 158 ASP A O 1
ATOM 1279 N N . ILE A 1 159 ? -2.219 -5.415 18.878 1.00 88.31 159 ILE A N 1
ATOM 1280 C CA . ILE A 1 159 ? -3.270 -4.714 18.133 1.00 88.31 159 ILE A CA 1
ATOM 1281 C C . ILE A 1 159 ? -4.051 -3.728 19.010 1.00 88.31 159 ILE A C 1
ATOM 1283 O O . ILE A 1 159 ? -4.539 -2.723 18.498 1.00 88.31 159 ILE A O 1
ATOM 1287 N N . GLU A 1 160 ? -4.119 -3.963 20.324 1.00 88.88 160 GLU A N 1
ATOM 1288 C CA . GLU A 1 160 ? -4.820 -3.087 21.271 1.00 88.88 160 GLU A CA 1
ATOM 1289 C C . GLU A 1 160 ? -4.046 -1.786 21.527 1.00 88.88 160 GLU A C 1
ATOM 1291 O O . GLU A 1 160 ? -4.612 -0.785 21.963 1.00 88.88 160 GLU A O 1
ATOM 1296 N N . LYS A 1 161 ? -2.746 -1.768 21.206 1.00 90.88 161 LYS A N 1
ATOM 1297 C CA . LYS A 1 161 ? -1.869 -0.593 21.334 1.00 90.88 161 LYS A CA 1
ATOM 1298 C C . LYS A 1 161 ? -1.802 0.265 20.077 1.00 90.88 161 LYS A C 1
ATOM 1300 O O . LYS A 1 161 ? -0.989 1.195 20.013 1.00 90.88 161 LYS A O 1
ATOM 1305 N N . ILE A 1 162 ? -2.611 -0.055 19.070 1.00 93.25 162 ILE A N 1
ATOM 1306 C CA . ILE A 1 162 ? -2.675 0.715 17.836 1.00 93.25 162 ILE A CA 1
ATOM 1307 C C . ILE A 1 162 ? -3.639 1.883 18.022 1.00 93.25 162 ILE A C 1
ATOM 1309 O O . ILE A 1 162 ? -4.840 1.707 18.208 1.00 93.25 162 ILE A O 1
ATOM 1313 N N . GLU A 1 163 ? -3.111 3.092 17.895 1.00 95.56 163 GLU A N 1
ATOM 1314 C CA . GLU A 1 163 ? -3.896 4.314 17.841 1.00 95.56 163 GLU A CA 1
ATOM 1315 C C . GLU A 1 163 ? -4.083 4.757 16.395 1.00 95.56 163 GLU A C 1
ATOM 1317 O O . GLU A 1 163 ? -3.124 4.897 15.633 1.00 95.56 163 GLU A O 1
ATOM 1322 N N . TYR A 1 164 ? -5.332 5.017 16.024 1.00 96.12 164 TYR A N 1
ATOM 1323 C CA . TYR A 1 164 ? -5.684 5.542 14.714 1.00 96.12 164 TYR A CA 1
ATOM 1324 C C . TYR A 1 164 ? -6.060 7.012 14.827 1.00 96.12 164 TYR A C 1
ATOM 1326 O O . TYR A 1 164 ? -6.867 7.397 15.671 1.00 96.12 164 TYR A O 1
ATOM 1334 N N . GLN A 1 165 ? -5.530 7.831 13.924 1.00 96.94 165 GLN A N 1
ATOM 1335 C CA . GLN A 1 165 ? -5.969 9.213 13.755 1.00 96.94 165 GLN A CA 1
ATOM 1336 C C . GLN A 1 165 ? -6.223 9.515 12.283 1.00 96.94 165 GLN A C 1
ATOM 1338 O O . GLN A 1 165 ? -5.597 8.911 11.409 1.00 96.94 165 GLN A O 1
ATOM 1343 N N . GLN A 1 166 ? -7.118 10.467 12.006 1.00 97.12 166 GLN A N 1
ATOM 1344 C CA . GLN A 1 166 ? -7.319 10.973 10.648 1.00 97.12 166 GLN A CA 1
ATOM 1345 C C . GLN A 1 166 ? -5.966 11.349 10.038 1.00 97.12 166 GLN A C 1
ATOM 1347 O O . GLN A 1 166 ? -5.118 11.956 10.706 1.00 97.12 166 GLN A O 1
ATOM 1352 N N . TYR A 1 167 ? -5.740 10.948 8.785 1.00 97.31 167 TYR A N 1
ATOM 1353 C CA . TYR A 1 167 ? -4.471 11.214 8.131 1.00 97.31 167 TYR A CA 1
ATOM 1354 C C . TYR A 1 167 ? -4.193 12.718 8.101 1.00 97.31 167 TYR A C 1
ATOM 1356 O O . TYR A 1 167 ? -5.066 13.540 7.847 1.00 97.31 167 TYR A O 1
ATOM 1364 N N . ASN A 1 168 ? -2.949 13.072 8.407 1.00 95.69 168 ASN A N 1
ATOM 1365 C CA . ASN A 1 168 ? -2.493 14.451 8.419 1.00 95.69 168 ASN A CA 1
ATOM 1366 C C . ASN A 1 168 ? -1.071 14.468 7.844 1.00 95.69 168 ASN A C 1
ATOM 1368 O O . ASN A 1 168 ? -0.173 13.891 8.472 1.00 95.69 168 ASN A O 1
ATOM 1372 N N . PRO A 1 169 ? -0.844 15.116 6.687 1.00 93.62 169 PRO A N 1
ATOM 1373 C CA . PRO A 1 169 ? 0.465 15.181 6.037 1.00 93.62 169 PRO A CA 1
ATOM 1374 C C . PRO A 1 169 ? 1.582 15.705 6.941 1.00 93.62 169 PRO A C 1
ATOM 1376 O O . PRO A 1 169 ? 2.702 15.192 6.897 1.00 93.62 169 PRO A O 1
ATOM 1379 N N . ILE A 1 170 ? 1.268 16.672 7.810 1.00 93.56 170 ILE A N 1
ATOM 1380 C CA . ILE A 1 170 ? 2.217 17.296 8.744 1.00 93.56 170 ILE A CA 1
ATOM 1381 C C . ILE A 1 170 ? 2.671 16.281 9.799 1.00 93.56 170 ILE A C 1
ATOM 1383 O O . ILE A 1 170 ? 3.846 16.218 10.148 1.00 93.56 170 ILE A O 1
ATOM 1387 N N . LYS A 1 171 ? 1.754 15.425 10.264 1.00 92.62 171 LYS A N 1
ATOM 1388 C CA . LYS A 1 171 ? 2.046 14.354 11.231 1.00 92.62 171 LYS A CA 1
ATOM 1389 C C . LYS A 1 171 ? 2.505 13.056 10.569 1.00 92.62 171 LYS A C 1
ATOM 1391 O O . LYS A 1 171 ? 2.730 12.072 11.270 1.00 92.62 171 LYS A O 1
ATOM 1396 N N . SER A 1 172 ? 2.668 13.031 9.242 1.00 89.75 172 SER A N 1
ATOM 1397 C CA . SER A 1 172 ? 2.894 11.790 8.495 1.00 89.75 172 SER A CA 1
ATOM 1398 C C . SER A 1 172 ? 4.104 11.000 8.986 1.00 89.75 172 SER A C 1
ATOM 1400 O O . SER A 1 172 ? 4.075 9.776 8.937 1.00 89.75 172 SER A O 1
ATOM 1402 N N . VAL A 1 173 ? 5.141 11.656 9.512 1.00 89.06 173 VAL A N 1
ATOM 1403 C CA . VAL A 1 173 ? 6.332 11.000 10.076 1.00 89.06 173 VAL A CA 1
ATOM 1404 C C . VAL A 1 173 ? 6.025 10.098 11.279 1.00 89.06 173 VAL A C 1
ATOM 1406 O O . VAL A 1 173 ? 6.714 9.101 11.458 1.00 89.06 173 VAL A O 1
ATOM 1409 N N . LEU A 1 174 ? 4.969 10.393 12.044 1.00 91.88 174 LEU A N 1
ATOM 1410 C CA . LEU A 1 174 ? 4.589 9.650 13.253 1.00 91.88 174 LEU A CA 1
ATOM 1411 C C . LEU A 1 174 ? 3.902 8.315 12.943 1.00 91.88 174 LEU A C 1
ATOM 1413 O O . LEU A 1 174 ? 3.878 7.425 13.784 1.00 91.88 174 LEU A O 1
ATOM 1417 N N . TYR A 1 175 ? 3.341 8.164 11.743 1.00 94.62 175 TYR A N 1
ATOM 1418 C CA . TYR A 1 175 ? 2.592 6.966 11.373 1.00 94.62 175 TYR A CA 1
ATOM 1419 C C . TYR A 1 175 ? 3.512 5.787 11.082 1.00 94.62 175 TYR A C 1
ATOM 1421 O O . TYR A 1 175 ? 4.365 5.875 10.195 1.00 94.62 175 TYR A O 1
ATOM 1429 N N . ASN A 1 176 ? 3.291 4.661 11.756 1.00 94.31 176 ASN A N 1
ATOM 1430 C CA . ASN A 1 176 ? 3.953 3.397 11.439 1.00 94.31 176 ASN A CA 1
ATOM 1431 C C . ASN A 1 176 ? 3.405 2.798 10.134 1.00 94.31 176 ASN A C 1
ATOM 1433 O O . ASN A 1 176 ? 4.155 2.195 9.365 1.00 94.31 176 ASN A O 1
ATOM 1437 N N . PHE A 1 177 ? 2.117 3.011 9.864 1.00 95.50 177 PHE A N 1
ATOM 1438 C CA . PHE A 1 177 ? 1.428 2.601 8.642 1.00 95.50 177 PHE A CA 1
ATOM 1439 C C . PHE A 1 177 ? 0.244 3.531 8.348 1.00 95.50 177 PHE A C 1
ATOM 1441 O O . PHE A 1 177 ? -0.171 4.328 9.190 1.00 95.50 177 PHE A O 1
ATOM 1448 N N . ILE A 1 178 ? -0.274 3.455 7.128 1.00 97.75 178 ILE A N 1
ATOM 1449 C CA . ILE A 1 178 ? -1.455 4.196 6.676 1.00 97.75 178 ILE A CA 1
ATOM 1450 C C . ILE A 1 178 ? -2.563 3.190 6.393 1.00 97.75 178 ILE A C 1
ATOM 1452 O O . ILE A 1 178 ? -2.275 2.056 6.013 1.00 97.75 178 ILE A O 1
ATOM 1456 N N . THR A 1 179 ? -3.810 3.598 6.578 1.00 98.25 179 THR A N 1
ATOM 1457 C CA . THR A 1 179 ? -4.982 2.799 6.228 1.00 98.25 179 THR A CA 1
ATOM 1458 C C . THR A 1 179 ? -5.852 3.503 5.205 1.00 98.25 179 THR A C 1
ATOM 1460 O O . THR A 1 179 ? -5.928 4.734 5.208 1.00 98.25 179 THR A O 1
ATOM 1463 N N . PHE A 1 180 ? -6.506 2.705 4.366 1.00 98.31 180 PHE A N 1
ATOM 1464 C CA . PHE A 1 180 ? -7.523 3.146 3.423 1.00 98.31 180 PHE A CA 1
ATOM 1465 C C . PHE A 1 180 ? -8.793 2.326 3.640 1.00 98.31 180 PHE A C 1
ATOM 1467 O O . PHE A 1 180 ? -8.754 1.095 3.619 1.00 98.31 180 PHE A O 1
ATOM 1474 N N . GLU A 1 181 ? -9.906 3.022 3.832 1.00 98.00 181 GLU A N 1
ATOM 1475 C CA . GLU A 1 181 ? -11.264 2.476 3.769 1.00 98.00 181 GLU A CA 1
ATOM 1476 C C . GLU A 1 181 ? -11.999 3.219 2.654 1.00 98.00 181 GLU A C 1
ATOM 1478 O O . GLU A 1 181 ? -11.761 4.413 2.460 1.00 98.00 181 GLU A O 1
ATOM 1483 N N . ILE A 1 182 ? -12.877 2.551 1.912 1.00 96.94 182 ILE A N 1
ATOM 1484 C CA . ILE A 1 182 ? -13.699 3.244 0.916 1.00 96.94 182 ILE A CA 1
ATOM 1485 C C . ILE A 1 182 ? -14.787 4.065 1.614 1.00 96.94 182 ILE A C 1
ATOM 1487 O O . ILE A 1 182 ? -15.352 3.639 2.626 1.00 96.94 182 ILE A O 1
ATOM 1491 N N . LYS A 1 183 ? -15.053 5.268 1.104 1.00 95.06 183 LYS A N 1
ATOM 1492 C CA . LYS A 1 183 ? -16.159 6.100 1.588 1.00 95.06 183 LYS A CA 1
ATOM 1493 C C . LYS A 1 183 ? -17.503 5.469 1.244 1.00 95.06 183 LYS A C 1
ATOM 1495 O O . LYS A 1 183 ? -17.628 4.809 0.219 1.00 95.06 183 LYS A O 1
ATOM 1500 N N . ASP A 1 184 ? -18.504 5.739 2.078 1.00 90.19 184 ASP A N 1
ATOM 1501 C CA . ASP A 1 184 ? -19.857 5.190 1.927 1.00 90.19 184 ASP A CA 1
ATOM 1502 C C . ASP A 1 184 ? -20.488 5.503 0.561 1.00 90.19 184 ASP A C 1
ATOM 1504 O O . ASP A 1 184 ? -21.171 4.648 0.010 1.00 90.19 184 ASP A O 1
ATOM 1508 N N . ASP A 1 185 ? -20.180 6.663 -0.029 1.00 88.12 185 ASP A N 1
ATOM 1509 C CA . ASP A 1 185 ? -20.671 7.074 -1.356 1.00 88.12 185 ASP A CA 1
ATOM 1510 C C . ASP A 1 185 ? -20.201 6.163 -2.510 1.00 88.12 185 ASP A C 1
ATOM 1512 O O . ASP A 1 185 ? -20.721 6.255 -3.621 1.00 88.12 185 ASP A O 1
ATOM 1516 N N . PHE A 1 186 ? -19.199 5.312 -2.265 1.00 83.00 186 PHE A N 1
ATOM 1517 C CA . PHE A 1 186 ? -18.604 4.400 -3.247 1.00 83.00 186 PHE A CA 1
ATOM 1518 C C . PHE A 1 186 ? -18.698 2.925 -2.820 1.00 83.00 186 PHE A C 1
ATOM 1520 O O . PHE A 1 186 ? -17.989 2.088 -3.381 1.00 83.00 186 PHE A O 1
ATOM 1527 N N . LYS A 1 187 ? -19.517 2.616 -1.806 1.00 80.50 187 LYS A N 1
ATOM 1528 C CA . LYS A 1 187 ? -19.806 1.242 -1.375 1.00 80.50 187 LYS A CA 1
ATOM 1529 C C . LYS A 1 187 ? -20.891 0.576 -2.210 1.00 80.50 187 LYS A C 1
ATOM 1531 O O . LYS A 1 187 ? -21.738 1.296 -2.782 1.00 80.50 187 LYS A O 1
#

Radius of gyration: 16.13 Å; chains: 1; bounding box: 40×40×42 Å

Secondary structure (DSSP, 8-state):
-HHHHTTPPPEEEEEEETTEEEEEEEEESSSEEEEEEEEEE--STT-TTEEEEEEEEEEE-TTS-EEEESS-----TT-HHHHHHHHHHHHHHHHHHSTT-EEEE--SSHHHHHHHHHHHHHTHHHHTTTEEEEEEEETTPPEEEETTTEEEESS---GGGEEEEE--STTGGG-SEEEEEE-GGG-

Sequence (187 aa):
MEDLINESYEFEQVDNNPLHTKYDFLSKGEKQIPKRIAIRKYPQPGLERYYNLGFGNIFIDKNGIESISDMSRDNNKNDKNKVLKTVFTCALDFLSTSPNSILTFFGNTSAKHRLYKMGLNNNLASIENYFIIKGGIIKDLKIIENLEDGKQPKSIIDIEKIEYQQYNPIKSVLYNFITFEIKDDFK

pLDDT: mean 91.27, std 6.37, range [57.94, 98.5]

Foldseek 3Di:
DCVLPPLAFDWDFPDDDLFKTKIWGWQDDPDTWIKMWIWGQDPDPPRRQETETDMATWDQDPVRDIDGDLLDPPHHPPCLLNHLSNSLVVVLVVCLVVQSHKYKDARLAPVVRVSSLVSCVVCVVVSVVWWQKKFKAQPPWDWDADSPRRTDTPDDGDPVRIDIDGDDSVCSVRGPIMMTHTDPVSD